Protein AF-A0A7S3WI09-F1 (afdb_monomer)

Radius of gyration: 30.0 Å; Cα contacts (8 Å, |Δi|>4): 181; chains: 1; bounding box: 66×51×97 Å

Foldseek 3Di:
DDDDDDDDDDDDDDDDDDDDDDDDDPPCPPPDCPDPPPPDQDLLRVQLVLDPFQNSNLRSVLLLVCLCVPDFLLLLLLVSLQRPPFPQFQFDPDDLPDDFDDDDPSSVSSVVSSVVVCVVVVHDTDSPLSSLSSCCLVPVDLVNVCSGHDPVCSVVSLVSLVVSVVVLVSSLVSCVSSVVVSVNVSCPCVVVRSDDDPRDPDDVVVVVVVD

Organism: NCBI:txid141414

Nearest PDB structures (foldseek):
  8qca-assembly1_A  TM=8.055E-01  e=3.480E-04  Saccharomyces cerevisiae
  4a4z-assembly1_A  TM=7.266E-01  e=1.133E-04  Saccharomyces cerevisiae
  4buj-assembly2_E  TM=7.454E-01  e=2.986E-04  Saccharomyces cerevisiae S288C
  4buj-assembly1_A  TM=7.383E-01  e=2.199E-04  Saccharomyces cerevisiae S288C
  5mc6-assembly1_h  TM=7.540E-01  e=6.754E-04  Saccharomyces cerevisiae S288C

Structure (mmCIF, N/CA/C/O backbone):
data_AF-A0A7S3WI09-F1
#
_entry.id   AF-A0A7S3WI09-F1
#
loop_
_atom_site.group_PDB
_atom_site.id
_atom_site.type_symbol
_atom_site.label_atom_id
_atom_site.label_alt_id
_atom_site.label_comp_id
_atom_site.label_asym_id
_atom_site.label_entity_id
_atom_site.label_seq_id
_atom_site.pdbx_PDB_ins_code
_atom_site.Cartn_x
_atom_site.Cartn_y
_atom_site.Cartn_z
_atom_site.occupancy
_atom_site.B_iso_or_equiv
_atom_site.auth_seq_id
_atom_site.auth_comp_id
_atom_site.auth_asym_id
_atom_site.auth_atom_id
_atom_site.pdbx_PDB_model_num
ATOM 1 N N . ASN A 1 1 ? 38.897 -6.257 56.099 1.00 36.81 1 ASN A N 1
ATOM 2 C CA . ASN A 1 1 ? 39.374 -6.877 57.361 1.00 36.81 1 ASN A CA 1
ATOM 3 C C . ASN A 1 1 ? 38.479 -6.403 58.495 1.00 36.81 1 ASN A C 1
ATOM 5 O O . ASN A 1 1 ? 38.203 -5.213 58.519 1.00 36.81 1 ASN A O 1
ATOM 9 N N . GLY A 1 2 ? 38.015 -7.302 59.376 1.00 38.94 2 GLY A N 1
ATOM 10 C CA . GLY A 1 2 ? 36.856 -7.054 60.265 1.00 38.94 2 GLY A CA 1
ATOM 11 C C . GLY A 1 2 ? 35.528 -7.305 59.519 1.00 38.94 2 GLY A C 1
ATOM 12 O O . GLY A 1 2 ? 35.438 -6.886 58.369 1.00 38.94 2 GLY A O 1
ATOM 13 N N . PHE A 1 3 ? 34.504 -8.037 59.995 1.00 35.91 3 PHE A N 1
ATOM 14 C CA . PHE A 1 3 ? 34.121 -8.508 61.350 1.00 35.91 3 PHE A CA 1
ATOM 15 C C . PHE A 1 3 ? 33.945 -7.356 62.367 1.00 35.91 3 PHE A C 1
ATOM 17 O O . PHE A 1 3 ? 34.750 -6.435 62.369 1.00 35.91 3 PHE A O 1
ATOM 24 N N . VAL A 1 4 ? 32.920 -7.318 63.236 1.00 43.62 4 VAL A N 1
ATOM 25 C CA . VAL A 1 4 ? 32.143 -8.402 63.894 1.00 43.62 4 VAL A CA 1
ATOM 26 C C . VAL A 1 4 ? 30.623 -8.098 63.938 1.00 43.62 4 VAL A C 1
ATOM 28 O O . VAL A 1 4 ? 30.224 -6.940 63.938 1.00 43.62 4 VAL A O 1
ATOM 31 N N . ASN A 1 5 ? 29.786 -9.140 64.046 1.00 40.59 5 ASN A N 1
ATOM 32 C CA . ASN A 1 5 ? 28.358 -9.102 64.427 1.00 40.59 5 ASN A CA 1
ATOM 33 C C . ASN A 1 5 ? 28.183 -9.864 65.762 1.00 40.59 5 ASN A C 1
ATOM 35 O O . ASN A 1 5 ? 28.847 -10.893 65.924 1.00 40.59 5 ASN A O 1
ATOM 39 N N . PRO A 1 6 ? 27.330 -9.415 66.706 1.00 52.72 6 PRO A N 1
ATOM 40 C CA . PRO A 1 6 ? 26.320 -10.365 67.198 1.00 52.72 6 PRO A CA 1
ATOM 41 C C . PRO A 1 6 ? 24.944 -9.767 67.578 1.00 52.72 6 PRO A C 1
ATOM 43 O O . PRO A 1 6 ? 24.828 -8.680 68.141 1.00 52.72 6 PRO A O 1
ATOM 46 N N . SER A 1 7 ? 23.902 -10.583 67.387 1.00 39.31 7 SER A N 1
ATOM 47 C CA . SER A 1 7 ? 22.600 -10.491 68.076 1.00 39.31 7 SER A CA 1
ATOM 48 C C . SER A 1 7 ? 22.682 -11.133 69.480 1.00 39.31 7 SER A C 1
ATOM 50 O O . SER A 1 7 ? 23.650 -11.843 69.766 1.00 39.31 7 SER A O 1
ATOM 52 N N . PRO A 1 8 ? 21.679 -10.944 70.362 1.00 54.31 8 PRO A N 1
ATOM 53 C CA . PRO A 1 8 ? 20.848 -12.122 70.664 1.00 54.31 8 PRO A CA 1
ATOM 54 C C . PRO A 1 8 ? 19.349 -11.835 70.902 1.00 54.31 8 PRO A C 1
ATOM 56 O O . PRO A 1 8 ? 18.934 -10.704 71.144 1.00 54.31 8 PRO A O 1
ATOM 59 N N . ALA A 1 9 ? 18.550 -12.909 70.924 1.00 38.81 9 ALA A N 1
ATOM 60 C CA . ALA A 1 9 ? 17.127 -12.923 71.282 1.00 38.81 9 ALA A CA 1
ATOM 61 C C . ALA A 1 9 ? 16.794 -14.032 72.314 1.00 38.81 9 ALA A C 1
ATOM 63 O O . ALA A 1 9 ? 17.536 -15.015 72.418 1.00 38.81 9 ALA A O 1
ATOM 64 N N . PRO A 1 10 ? 15.650 -13.942 73.021 1.00 47.50 10 PRO A N 1
ATOM 65 C CA . PRO A 1 10 ? 14.872 -15.079 73.550 1.00 47.50 10 PRO A CA 1
ATOM 66 C C . PRO A 1 10 ? 13.646 -15.365 72.631 1.00 47.50 10 PRO A C 1
ATOM 68 O O . PRO A 1 10 ? 13.167 -14.443 71.981 1.00 47.50 10 PRO A O 1
ATOM 71 N N . LYS A 1 11 ? 13.133 -16.591 72.391 1.00 37.12 11 LYS A N 1
ATOM 72 C CA . LYS A 1 11 ? 12.713 -17.713 73.285 1.00 37.12 11 LYS A CA 1
ATOM 73 C C . LYS A 1 11 ? 11.503 -17.340 74.170 1.00 37.12 11 LYS A C 1
ATOM 75 O O . LYS A 1 11 ? 11.527 -16.254 74.726 1.00 37.12 11 LYS A O 1
ATOM 80 N N . ASN A 1 12 ? 10.449 -18.135 74.432 1.00 35.91 12 ASN A N 1
ATOM 81 C CA . ASN A 1 12 ? 9.964 -19.511 74.115 1.00 35.91 12 ASN A CA 1
ATOM 82 C C . ASN A 1 12 ? 8.426 -19.533 74.469 1.00 35.91 12 ASN A C 1
ATOM 84 O O . ASN A 1 12 ? 7.977 -18.556 75.059 1.00 35.91 12 ASN A O 1
ATOM 88 N N . ASN A 1 13 ? 7.529 -20.523 74.264 1.00 34.19 13 ASN A N 1
ATOM 89 C CA . ASN A 1 13 ? 7.472 -21.878 73.660 1.00 34.19 13 ASN A CA 1
ATOM 90 C C . ASN A 1 13 ? 5.976 -22.291 73.443 1.00 34.19 13 ASN A C 1
ATOM 92 O O . ASN A 1 13 ? 5.111 -21.712 74.092 1.00 34.19 13 ASN A O 1
ATOM 96 N N . GLY A 1 14 ? 5.683 -23.363 72.678 1.00 31.00 14 GLY A N 1
ATOM 97 C CA . GLY A 1 14 ? 4.394 -24.112 72.720 1.00 31.00 14 GLY A CA 1
ATOM 98 C C . GLY A 1 14 ? 3.829 -24.485 71.331 1.00 31.00 14 GLY A C 1
ATOM 99 O O . GLY A 1 14 ? 3.498 -23.594 70.563 1.00 31.00 14 GLY A O 1
ATOM 100 N N . ALA A 1 15 ? 3.876 -25.745 70.871 1.00 34.25 15 ALA A N 1
ATOM 101 C CA . ALA A 1 15 ? 3.051 -26.915 71.253 1.00 34.25 15 ALA A CA 1
ATOM 102 C C . ALA A 1 15 ? 1.623 -26.863 70.639 1.00 34.25 15 ALA A C 1
ATOM 104 O O . ALA A 1 15 ? 0.784 -26.120 71.127 1.00 34.25 15 ALA A O 1
ATOM 105 N N . SER A 1 16 ? 1.333 -27.451 69.467 1.00 33.62 16 SER A N 1
ATOM 106 C CA . SER A 1 16 ? 1.288 -28.884 69.068 1.00 33.62 16 SER A CA 1
ATOM 107 C C . SER A 1 16 ? -0.021 -29.611 69.433 1.00 33.62 16 SER A C 1
ATOM 109 O O . SER A 1 16 ? -0.259 -29.895 70.604 1.00 33.62 16 SER A O 1
ATOM 111 N N . GLY A 1 17 ? -0.810 -30.004 68.425 1.00 31.67 17 GLY A N 1
ATOM 112 C CA . GLY A 1 17 ? -1.988 -30.873 68.567 1.00 31.67 17 GLY A CA 1
ATOM 113 C C . GLY A 1 17 ? -2.665 -31.144 67.216 1.00 31.67 17 GLY A C 1
ATOM 114 O O . GLY A 1 17 ? -2.832 -30.219 66.426 1.00 31.67 17 GLY A O 1
ATOM 115 N N . THR A 1 18 ? -3.017 -32.401 66.931 1.00 34.06 18 THR A N 1
ATOM 116 C CA . THR A 1 18 ? -3.548 -32.867 65.635 1.00 34.06 18 THR A CA 1
ATOM 117 C C . THR A 1 18 ? -4.873 -33.617 65.791 1.00 34.06 18 THR A C 1
ATOM 119 O O . THR A 1 18 ? -5.032 -34.391 66.732 1.00 34.06 18 THR A O 1
ATOM 122 N N . SER A 1 19 ? -5.803 -33.445 64.846 1.00 32.62 19 SER A N 1
ATOM 123 C CA . SER A 1 19 ? -6.707 -34.495 64.317 1.00 32.62 19 SER A CA 1
ATOM 124 C C . SER A 1 19 ? -7.688 -33.915 63.287 1.00 32.62 19 SER A C 1
ATOM 126 O O . SER A 1 19 ? -7.803 -32.699 63.131 1.00 32.62 19 SER A O 1
ATOM 128 N N . GLU A 1 20 ? -8.336 -34.798 62.530 1.00 34.44 20 GLU A N 1
ATOM 129 C CA . GLU A 1 20 ? -9.191 -34.475 61.386 1.00 34.44 20 GLU A CA 1
ATOM 130 C C . GLU A 1 20 ? -10.668 -34.302 61.775 1.00 34.44 20 GLU A C 1
ATOM 132 O O . GLU A 1 20 ? -11.170 -34.957 62.686 1.00 34.44 20 GLU A O 1
ATOM 137 N N . SER A 1 21 ? -11.416 -33.526 60.988 1.00 34.59 21 SER A N 1
ATOM 138 C CA . SER A 1 21 ? -12.810 -33.866 60.666 1.00 34.59 21 SER A CA 1
ATOM 139 C C . SER A 1 21 ? -13.212 -33.233 59.334 1.00 34.59 21 SER A C 1
ATOM 141 O O . SER A 1 21 ? -12.973 -32.051 59.096 1.00 34.59 21 SER A O 1
ATOM 143 N N . ALA A 1 22 ? -13.795 -34.030 58.438 1.00 37.84 22 ALA A N 1
ATOM 144 C CA . ALA A 1 22 ? -14.307 -33.547 57.160 1.00 37.84 22 ALA A CA 1
ATOM 145 C C . ALA A 1 22 ? -15.760 -33.076 57.315 1.00 37.84 22 ALA A C 1
ATOM 147 O O . ALA A 1 22 ? -16.573 -33.770 57.927 1.00 37.84 22 ALA A O 1
ATOM 148 N N . SER A 1 23 ? -16.114 -31.943 56.709 1.00 39.62 23 SER A N 1
ATOM 149 C CA . SER A 1 23 ? -17.508 -31.513 56.571 1.00 39.62 23 SER A CA 1
ATOM 150 C C . SER A 1 23 ? -17.755 -30.891 55.196 1.00 39.62 23 SER A C 1
ATOM 152 O O . SER A 1 23 ? -17.115 -29.927 54.781 1.00 39.62 23 SER A O 1
ATOM 154 N N . SER A 1 24 ? -18.684 -31.485 54.449 1.00 37.38 24 SER A N 1
ATOM 155 C CA . SER A 1 24 ? -19.079 -31.029 53.118 1.00 37.38 24 SER A CA 1
ATOM 156 C C . SER A 1 24 ? -20.220 -30.018 53.217 1.00 37.38 24 SER A C 1
ATOM 158 O O . SER A 1 24 ? -21.364 -30.402 53.457 1.00 37.38 24 SER A O 1
ATOM 160 N N . CYS A 1 25 ? -19.929 -28.743 52.969 1.00 32.09 25 CYS A N 1
ATOM 161 C CA . CYS A 1 25 ? -20.947 -27.709 52.788 1.00 32.09 25 CYS A CA 1
ATOM 162 C C . CYS A 1 25 ? -20.964 -27.272 51.322 1.00 32.09 25 CYS A C 1
ATOM 164 O O . CYS A 1 25 ? -20.153 -26.454 50.891 1.00 32.09 25 CYS A O 1
ATOM 166 N N . THR A 1 26 ? -21.888 -27.834 50.541 1.00 36.97 26 THR A N 1
ATOM 167 C CA . THR A 1 26 ? -22.120 -27.438 49.149 1.00 36.97 26 THR A CA 1
ATOM 168 C C . THR A 1 26 ? -22.764 -26.057 49.097 1.00 36.97 26 THR A C 1
ATOM 170 O O . THR A 1 26 ? -23.990 -25.936 49.089 1.00 36.97 26 THR A O 1
ATOM 173 N N . SER A 1 27 ? -21.939 -25.013 49.042 1.00 39.16 27 SER A N 1
ATOM 174 C CA . SER A 1 27 ? -22.374 -23.666 48.676 1.00 39.16 27 SER A CA 1
ATOM 175 C C . SER A 1 27 ? -22.902 -23.687 47.244 1.00 39.16 27 SER A C 1
ATOM 177 O O . SER A 1 27 ? -22.139 -23.544 46.289 1.00 39.16 27 SER A O 1
ATOM 179 N N . SER A 1 28 ? -24.212 -23.883 47.090 1.0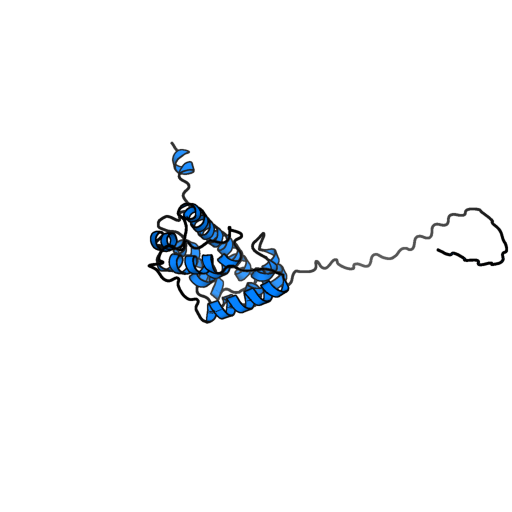0 42.03 28 SER A N 1
ATOM 180 C CA . SER A 1 28 ? -24.914 -23.790 45.813 1.00 42.03 28 SER A CA 1
ATOM 181 C C . SER A 1 28 ? -24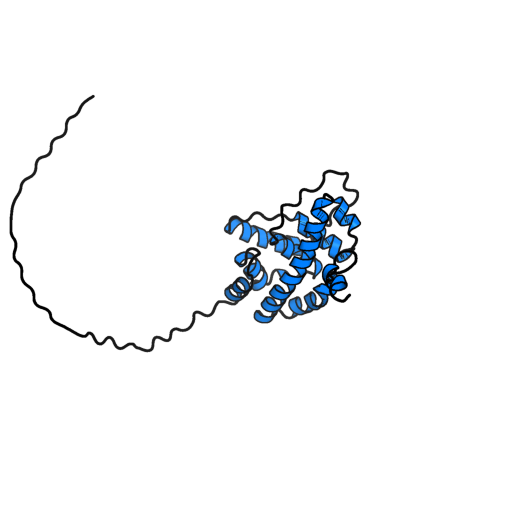.985 -22.328 45.370 1.00 42.03 28 SER A C 1
ATOM 183 O O . SER A 1 28 ? -26.042 -21.695 45.422 1.00 42.03 28 SER A O 1
ATOM 185 N N . ALA A 1 29 ? -23.840 -21.783 44.957 1.00 39.59 29 ALA A N 1
ATOM 186 C CA . ALA A 1 29 ? -23.790 -20.573 44.162 1.00 39.59 29 ALA A CA 1
ATOM 187 C C . ALA A 1 29 ? -24.597 -20.854 42.894 1.00 39.59 29 ALA A C 1
ATOM 189 O O . ALA A 1 29 ? -24.184 -21.642 42.040 1.00 39.59 29 ALA A O 1
ATOM 190 N N . SER A 1 30 ? -25.787 -20.263 42.811 1.00 38.97 30 SER A N 1
ATOM 191 C CA . SER A 1 30 ? -26.567 -20.279 41.589 1.00 38.97 30 SER A CA 1
ATOM 192 C C . SER A 1 30 ? -25.701 -19.679 40.489 1.00 38.97 30 SER A C 1
ATOM 194 O O . SER A 1 30 ? -25.315 -18.513 40.561 1.00 38.97 30 SER A O 1
ATOM 196 N N . LEU A 1 31 ? -25.395 -20.486 39.472 1.00 43.31 31 LEU A N 1
ATOM 197 C CA . LEU A 1 31 ? -24.872 -19.996 38.204 1.00 43.31 31 LEU A CA 1
ATOM 198 C C . LEU A 1 31 ? -25.986 -19.172 37.557 1.00 43.31 31 LEU A C 1
ATOM 200 O O . LEU A 1 31 ? -26.765 -19.664 36.742 1.00 43.31 31 LEU A O 1
ATOM 204 N N . SER A 1 32 ? -26.102 -17.919 37.998 1.00 38.94 32 SER A N 1
ATOM 205 C CA . SER A 1 32 ? -26.875 -16.910 37.302 1.00 38.94 32 SER A CA 1
ATOM 206 C C . SER A 1 32 ? -26.360 -16.847 35.872 1.00 38.94 32 SER A C 1
ATOM 208 O O . SER A 1 32 ? -25.166 -17.009 35.611 1.00 38.94 32 SER A O 1
ATOM 210 N N . SER A 1 33 ? -27.275 -16.646 34.929 1.00 43.59 33 SER A N 1
ATOM 211 C CA . SER A 1 33 ? -26.967 -16.578 33.506 1.00 43.59 33 SER A CA 1
ATOM 212 C C . SER A 1 33 ? -26.275 -15.254 33.166 1.00 43.59 33 SER A C 1
ATOM 214 O O . SER A 1 33 ? -26.814 -14.425 32.431 1.00 43.59 33 SER A O 1
ATOM 216 N N . ALA A 1 34 ? -25.073 -15.062 33.712 1.00 41.44 34 ALA A N 1
ATOM 217 C CA . ALA A 1 34 ? -24.058 -14.181 33.174 1.00 41.44 34 ALA A CA 1
ATOM 218 C C . ALA A 1 34 ? -23.696 -14.724 31.791 1.00 41.44 34 ALA A C 1
ATOM 220 O O . ALA A 1 34 ? -22.801 -15.553 31.630 1.00 41.44 34 ALA A O 1
ATOM 221 N N . SER A 1 35 ? -24.487 -14.299 30.805 1.00 42.41 35 SER A N 1
ATOM 222 C CA . SER A 1 35 ? -24.193 -14.483 29.396 1.00 42.41 35 SER A CA 1
ATOM 223 C C . SER A 1 35 ? -22.733 -14.117 29.170 1.00 42.41 35 SER A C 1
ATOM 225 O O . SER A 1 35 ? -22.338 -12.982 29.450 1.00 42.41 35 SER A O 1
ATOM 227 N N . LEU A 1 36 ? -21.947 -15.062 28.651 1.00 44.84 36 LEU A N 1
ATOM 228 C CA . LEU A 1 36 ? -20.701 -14.737 27.972 1.00 44.84 36 LEU A CA 1
ATOM 229 C C . LEU A 1 36 ? -21.091 -13.995 26.693 1.00 44.84 36 LEU A C 1
ATOM 231 O O . LEU A 1 36 ? -21.158 -14.573 25.608 1.00 44.84 36 LEU A O 1
ATOM 235 N N . ALA A 1 37 ? -21.409 -12.711 26.853 1.00 44.91 37 ALA A N 1
ATOM 236 C CA . ALA A 1 37 ? -21.469 -11.767 25.762 1.00 44.91 37 ALA A CA 1
ATOM 237 C C . ALA A 1 37 ? -20.078 -11.787 25.133 1.00 44.91 37 ALA A C 1
ATOM 239 O O . ALA A 1 37 ? -19.128 -11.278 25.723 1.00 44.91 37 ALA A O 1
ATOM 240 N N . ALA A 1 38 ? -19.955 -12.464 23.990 1.00 48.22 38 ALA A N 1
ATOM 241 C CA . ALA A 1 38 ? -18.708 -12.516 23.250 1.00 48.22 38 ALA A CA 1
ATOM 242 C C . ALA A 1 38 ? -18.262 -11.073 23.010 1.00 48.22 38 ALA A C 1
ATOM 244 O O . ALA A 1 38 ? -19.015 -10.302 22.410 1.00 48.22 38 ALA A O 1
ATOM 245 N N . GLU A 1 39 ? -17.091 -10.709 23.539 1.00 57.53 39 GLU A N 1
ATOM 246 C CA . GLU A 1 39 ? -16.564 -9.348 23.473 1.00 57.53 39 GLU A CA 1
ATOM 247 C C . GLU A 1 39 ? -16.326 -9.000 22.004 1.00 57.53 39 GLU A C 1
ATOM 249 O O . GLU A 1 39 ? -15.333 -9.391 21.388 1.00 57.53 39 GLU A O 1
ATOM 254 N N . SER A 1 40 ? -17.317 -8.345 21.401 1.00 83.31 40 SER A N 1
ATOM 255 C CA . SER A 1 40 ? -17.339 -8.114 19.970 1.00 83.31 40 SER A CA 1
ATOM 256 C C . SER A 1 40 ? -16.281 -7.077 19.633 1.00 83.31 40 SER A C 1
ATOM 258 O O . SER A 1 40 ? -16.355 -5.921 20.052 1.00 83.31 40 SER A O 1
ATOM 260 N N . LEU A 1 41 ? -15.273 -7.513 18.873 1.00 86.56 41 LEU A N 1
ATOM 261 C CA . LEU A 1 41 ? -14.178 -6.652 18.442 1.00 86.56 41 LEU A CA 1
ATOM 262 C C . LEU A 1 41 ? -14.736 -5.352 17.849 1.00 86.56 41 LEU A C 1
ATOM 264 O O . LEU A 1 41 ? -15.626 -5.365 16.985 1.00 86.56 41 LEU A O 1
ATOM 268 N N . THR A 1 42 ? -14.187 -4.229 18.315 1.00 93.19 42 THR A N 1
ATOM 269 C CA . THR A 1 42 ? -14.496 -2.888 17.803 1.00 93.19 42 THR A CA 1
ATOM 270 C C . THR A 1 42 ? -14.240 -2.822 16.290 1.00 93.19 42 THR A C 1
ATOM 272 O O . THR A 1 42 ? -13.514 -3.668 15.766 1.00 93.19 42 THR A O 1
ATOM 275 N N . PRO A 1 43 ? -14.788 -1.842 15.546 1.00 90.50 43 PRO A N 1
ATOM 276 C CA . PRO A 1 43 ? -14.519 -1.717 14.109 1.00 90.50 43 PRO A CA 1
ATOM 277 C C . PRO A 1 43 ? -13.016 -1.728 13.778 1.00 90.50 43 PRO A C 1
ATOM 279 O O . PRO A 1 43 ? -12.588 -2.529 12.950 1.00 90.50 43 PRO A O 1
ATOM 282 N N . ARG A 1 44 ? -12.207 -0.968 14.534 1.00 94.50 44 ARG A N 1
ATOM 283 C CA . ARG A 1 44 ? -10.735 -1.025 14.492 1.00 94.50 44 ARG A CA 1
ATOM 284 C C . ARG A 1 44 ? -10.188 -2.412 14.836 1.00 94.50 44 ARG A C 1
ATOM 286 O O . ARG A 1 44 ? -9.376 -2.943 14.094 1.00 94.50 44 ARG A O 1
ATOM 293 N N . GLY A 1 45 ? -10.665 -3.042 15.913 1.00 94.44 45 GLY A N 1
ATOM 294 C CA . GLY A 1 45 ? -10.252 -4.399 16.292 1.00 94.44 45 GLY A CA 1
ATOM 295 C C . GLY A 1 45 ? -10.512 -5.449 15.202 1.00 94.44 45 GLY A C 1
ATOM 296 O O . GLY A 1 45 ? -9.680 -6.329 15.004 1.00 94.44 45 GLY A O 1
ATOM 297 N N . ARG A 1 46 ? -11.619 -5.333 14.453 1.00 94.00 46 ARG A N 1
ATOM 298 C CA . ARG A 1 46 ? -11.918 -6.191 13.290 1.00 94.00 46 ARG A CA 1
ATOM 299 C C . ARG A 1 46 ? -11.027 -5.872 12.092 1.00 94.00 46 ARG A C 1
ATOM 301 O O . ARG A 1 46 ? -10.544 -6.802 11.460 1.00 94.00 46 ARG A O 1
ATOM 308 N N . ALA A 1 47 ? -10.778 -4.590 11.817 1.00 95.38 47 ALA A N 1
ATOM 309 C CA . ALA A 1 47 ? -9.856 -4.164 10.765 1.00 95.38 47 ALA A CA 1
ATOM 310 C C . ALA A 1 47 ? -8.435 -4.697 11.017 1.00 95.38 47 ALA A C 1
ATOM 312 O O . ALA A 1 47 ? -7.836 -5.283 10.122 1.00 95.38 47 ALA A O 1
ATOM 313 N N . CYS A 1 48 ? -7.928 -4.593 12.250 1.00 96.06 48 CYS A N 1
ATOM 314 C CA . CYS A 1 48 ? -6.645 -5.182 12.639 1.00 96.06 48 CYS A CA 1
ATOM 315 C C . CYS A 1 48 ? -6.657 -6.717 12.530 1.00 96.06 48 CYS A C 1
ATOM 317 O O . CYS A 1 48 ? -5.689 -7.301 12.059 1.00 96.06 48 CYS A O 1
ATOM 319 N N . ALA A 1 49 ? -7.740 -7.387 12.937 1.00 95.31 49 ALA A N 1
ATOM 320 C CA . ALA A 1 49 ? -7.826 -8.852 12.926 1.00 95.31 49 ALA A CA 1
ATOM 321 C C . ALA A 1 49 ? -7.881 -9.489 11.521 1.00 95.31 49 ALA A C 1
ATOM 323 O O . ALA A 1 49 ? -7.741 -10.706 11.415 1.00 95.31 49 ALA A O 1
ATOM 324 N N . ALA A 1 50 ? -8.078 -8.703 10.457 1.00 94.69 50 ALA A N 1
ATOM 325 C CA . ALA A 1 50 ? -8.095 -9.196 9.079 1.00 94.69 50 ALA A CA 1
ATOM 326 C C . ALA A 1 50 ? -6.690 -9.438 8.488 1.00 94.69 50 ALA A C 1
ATOM 328 O O . ALA A 1 50 ? -6.541 -10.253 7.578 1.00 94.69 50 ALA A O 1
ATOM 329 N N . PHE A 1 51 ? -5.652 -8.759 8.991 1.00 93.94 51 PHE A N 1
ATOM 330 C CA . PHE A 1 51 ? -4.294 -8.859 8.446 1.00 93.94 51 PHE A CA 1
ATOM 331 C C . PHE A 1 51 ? -3.473 -9.937 9.171 1.00 93.94 51 PHE A C 1
ATOM 333 O O . PHE A 1 51 ? -3.306 -9.900 10.389 1.00 93.94 51 PHE A O 1
ATOM 340 N N . ALA A 1 52 ? -2.930 -10.894 8.410 1.00 89.38 52 ALA A N 1
ATOM 341 C CA . ALA A 1 52 ? -2.104 -11.986 8.939 1.00 89.38 52 ALA A CA 1
ATOM 342 C C . ALA A 1 52 ? -0.611 -11.618 9.091 1.00 89.38 52 ALA A C 1
ATOM 344 O O . ALA A 1 52 ? 0.092 -12.206 9.915 1.00 89.38 52 ALA A O 1
ATOM 345 N N . ASP A 1 53 ? -0.120 -10.650 8.315 1.00 88.38 53 ASP A N 1
ATOM 346 C CA . ASP A 1 53 ? 1.208 -10.044 8.450 1.00 88.38 53 ASP A CA 1
ATOM 347 C C . ASP A 1 53 ? 1.135 -8.511 8.258 1.00 88.38 53 ASP A C 1
ATOM 349 O O . ASP A 1 53 ? 0.076 -7.922 8.455 1.00 88.38 53 ASP A O 1
ATOM 353 N N . GLY A 1 54 ? 2.255 -7.831 7.985 1.00 82.25 54 GLY A N 1
ATOM 354 C CA . GLY A 1 54 ? 2.221 -6.401 7.634 1.00 82.25 54 GLY A CA 1
ATOM 355 C C . GLY A 1 54 ? 1.917 -5.406 8.767 1.00 82.25 54 GLY A C 1
ATOM 356 O O . GLY A 1 54 ? 1.363 -4.350 8.513 1.00 82.25 54 GLY A O 1
ATOM 357 N N . GLN A 1 55 ? 2.288 -5.697 10.018 1.00 94.69 55 GLN A N 1
ATOM 358 C CA . GLN A 1 55 ? 1.983 -4.852 11.194 1.00 94.69 55 GLN A CA 1
ATOM 359 C C . GLN A 1 55 ? 0.469 -4.536 11.354 1.00 94.69 55 GLN A C 1
ATOM 361 O O . GLN A 1 55 ? 0.068 -3.369 11.302 1.00 94.69 55 GLN A O 1
ATOM 366 N N . PRO A 1 56 ? -0.382 -5.554 11.609 1.00 95.56 56 PRO A N 1
ATOM 367 C CA . PRO A 1 56 ? -1.847 -5.431 11.575 1.00 95.56 56 PRO A CA 1
ATOM 368 C C . PRO A 1 56 ? -2.455 -4.292 12.405 1.00 95.56 56 PRO A C 1
ATOM 370 O O . PRO A 1 56 ? -3.468 -3.721 12.011 1.00 95.56 56 PRO A O 1
ATOM 373 N N . LEU A 1 57 ? -1.836 -3.940 13.539 1.00 96.62 57 LEU A N 1
ATOM 374 C CA . LEU A 1 57 ? -2.297 -2.854 14.413 1.00 96.62 57 LEU A CA 1
ATOM 375 C C . LEU A 1 57 ? -2.190 -1.472 13.754 1.00 96.62 57 LEU A C 1
ATOM 377 O O . LEU A 1 57 ? -3.065 -0.636 13.969 1.00 96.62 57 LEU A O 1
ATOM 381 N N . ILE A 1 58 ? -1.157 -1.240 12.938 1.00 97.06 58 ILE A N 1
ATOM 382 C CA . ILE A 1 58 ? -0.948 0.032 12.234 1.00 97.06 58 ILE A CA 1
ATOM 383 C C . ILE A 1 58 ? -1.885 0.089 11.028 1.00 97.06 58 ILE A C 1
ATOM 385 O O . ILE A 1 58 ? -2.688 1.013 10.921 1.00 97.06 58 ILE A O 1
ATOM 389 N N . MET A 1 59 ? -1.858 -0.938 10.167 1.00 97.06 59 MET A N 1
ATOM 390 C CA . MET A 1 59 ? -2.721 -0.997 8.981 1.00 97.06 59 MET A CA 1
ATOM 391 C C . MET A 1 59 ? -4.208 -0.909 9.336 1.00 97.06 59 MET A C 1
ATOM 393 O O . MET A 1 59 ? -4.924 -0.077 8.782 1.00 97.06 59 MET A O 1
ATOM 397 N N . GLY A 1 60 ? -4.670 -1.723 10.289 1.00 96.69 60 GLY A N 1
ATOM 398 C CA . GLY A 1 60 ? -6.068 -1.741 10.710 1.00 96.69 60 GLY A CA 1
ATOM 399 C C . GLY A 1 60 ? -6.529 -0.427 11.343 1.00 96.69 60 GLY A C 1
ATOM 400 O O . GLY A 1 60 ? -7.676 -0.045 11.134 1.00 96.69 60 GLY A O 1
ATOM 401 N N . THR A 1 61 ? -5.642 0.297 12.039 1.00 97.31 61 THR A N 1
ATOM 402 C CA . THR A 1 61 ? -5.933 1.632 12.595 1.00 97.31 61 THR A CA 1
ATOM 403 C C . THR A 1 61 ? -6.005 2.699 11.505 1.00 97.31 61 THR A C 1
ATOM 405 O O . THR A 1 61 ? -6.997 3.418 11.422 1.00 97.31 61 THR A O 1
ATOM 408 N N . ILE A 1 62 ? -5.003 2.774 10.622 1.00 98.00 62 ILE A N 1
ATOM 409 C CA . ILE A 1 62 ? -4.974 3.748 9.517 1.00 98.00 62 ILE A CA 1
ATOM 410 C C . ILE A 1 62 ? -6.191 3.571 8.591 1.00 98.00 62 ILE A C 1
ATOM 412 O O . ILE A 1 62 ? -6.780 4.558 8.146 1.00 98.00 62 ILE A O 1
ATOM 416 N N . ILE A 1 63 ? -6.619 2.326 8.355 1.00 97.50 63 ILE A N 1
ATOM 417 C CA . ILE A 1 63 ? -7.827 2.018 7.580 1.00 97.50 63 ILE A CA 1
ATOM 418 C C . ILE A 1 63 ? -9.107 2.329 8.376 1.00 97.50 63 ILE A C 1
ATOM 420 O O . ILE A 1 63 ? -10.012 2.947 7.818 1.00 97.50 63 ILE A O 1
ATOM 424 N N . SER A 1 64 ? -9.206 1.955 9.662 1.00 97.12 64 SER A N 1
ATOM 425 C CA . SER A 1 64 ? -10.426 2.195 10.462 1.00 97.12 64 SER A CA 1
ATOM 426 C C . SER A 1 64 ? -10.730 3.664 10.715 1.00 97.12 64 SER A C 1
ATOM 428 O O . SER A 1 64 ? -11.878 4.013 10.976 1.00 97.12 64 SER A O 1
ATOM 430 N N . ASP A 1 65 ? -9.698 4.501 10.673 1.00 96.81 65 ASP A N 1
ATOM 431 C CA . ASP A 1 65 ? -9.776 5.925 10.987 1.00 96.81 65 ASP A CA 1
ATOM 432 C C . ASP A 1 65 ? -9.950 6.789 9.722 1.00 96.81 65 ASP A C 1
ATOM 434 O O . ASP A 1 65 ? -9.975 8.015 9.801 1.00 96.81 65 ASP A O 1
ATOM 438 N N . GLY A 1 66 ? -10.090 6.160 8.548 1.00 96.75 66 GLY A N 1
ATOM 439 C CA . GLY A 1 66 ? -10.444 6.832 7.295 1.00 96.75 66 GLY A CA 1
ATOM 440 C C . GLY A 1 66 ? -9.312 7.613 6.618 1.00 96.75 66 GLY A C 1
ATOM 441 O O . GLY A 1 66 ? -9.562 8.276 5.614 1.00 96.75 66 GLY A O 1
ATOM 442 N N . TRP A 1 67 ? -8.065 7.521 7.094 1.00 98.00 67 TRP A N 1
ATOM 443 C CA . TRP A 1 67 ? -6.913 8.253 6.534 1.00 98.00 67 TRP A CA 1
ATOM 444 C C . TRP A 1 67 ? -6.734 8.046 5.024 1.00 98.00 67 TRP A C 1
ATOM 446 O O . TRP A 1 67 ? -6.431 8.984 4.289 1.00 98.00 67 TRP A O 1
ATOM 456 N N . LEU A 1 68 ? -6.981 6.825 4.538 1.00 97.62 68 LEU A N 1
ATOM 457 C CA . LEU A 1 68 ? -6.856 6.485 3.118 1.00 97.62 68 LEU A CA 1
ATOM 458 C C . LEU A 1 68 ? -7.943 7.126 2.230 1.00 97.62 68 LEU A C 1
ATOM 460 O O . LEU A 1 68 ? -7.836 7.065 1.006 1.00 97.62 68 LEU A O 1
ATOM 464 N N . ALA A 1 69 ? -8.983 7.749 2.799 1.00 96.62 69 ALA A N 1
ATOM 465 C CA . ALA A 1 69 ? -10.140 8.241 2.050 1.00 96.62 69 ALA A CA 1
ATOM 466 C C . ALA A 1 69 ? -9.797 9.314 1.003 1.00 96.62 69 ALA A C 1
ATOM 468 O O . ALA A 1 69 ? -10.513 9.423 0.009 1.00 96.62 69 ALA A O 1
ATOM 469 N N . LYS A 1 70 ? -8.700 10.068 1.153 1.00 96.69 70 LYS A N 1
ATOM 470 C CA . LYS A 1 70 ? -8.245 11.037 0.132 1.00 96.69 70 LYS A CA 1
ATOM 471 C C . LYS A 1 70 ? -7.392 10.415 -0.983 1.00 96.69 70 LYS A C 1
ATOM 473 O O . LYS A 1 70 ? -7.240 11.036 -2.028 1.00 96.69 70 LYS A O 1
ATOM 478 N N . LEU A 1 71 ? -6.835 9.219 -0.775 1.00 97.44 71 LEU A N 1
ATOM 479 C CA . LEU A 1 71 ? -5.821 8.652 -1.667 1.00 97.44 71 LEU A CA 1
ATOM 480 C C . LEU A 1 71 ? -6.405 8.093 -2.971 1.00 97.44 71 LEU A C 1
ATOM 482 O O . LEU A 1 71 ? -7.507 7.534 -3.023 1.00 97.44 71 LEU A O 1
ATOM 486 N N . THR A 1 72 ? -5.612 8.191 -4.031 1.00 96.75 72 THR A N 1
ATOM 487 C CA . THR A 1 72 ? -5.809 7.446 -5.274 1.00 96.75 72 THR A CA 1
ATOM 488 C C . THR A 1 72 ? -5.332 5.999 -5.124 1.00 96.75 72 THR A C 1
ATOM 490 O O . THR A 1 72 ? -4.534 5.664 -4.247 1.00 96.75 72 THR A O 1
ATOM 493 N N . LEU A 1 73 ? -5.794 5.119 -6.015 1.00 96.56 73 LEU A N 1
ATOM 494 C CA . LEU A 1 73 ? -5.386 3.712 -6.052 1.00 96.56 73 LEU A CA 1
ATOM 495 C C . LEU A 1 73 ? -3.844 3.523 -6.068 1.00 96.56 73 LEU A C 1
ATOM 497 O O . LEU A 1 73 ? -3.357 2.794 -5.205 1.00 96.56 73 LEU A O 1
ATOM 501 N N . PRO A 1 74 ? -3.050 4.198 -6.932 1.00 96.81 74 PRO A N 1
ATOM 502 C CA . PRO A 1 74 ? -1.583 4.125 -6.885 1.00 96.81 74 PRO A CA 1
ATOM 503 C C . PRO A 1 74 ? -0.965 4.475 -5.524 1.00 96.81 74 PRO A C 1
ATOM 505 O O . PRO A 1 74 ? 0.003 3.844 -5.104 1.00 96.81 74 PRO A O 1
ATOM 508 N N . GLU A 1 75 ? -1.526 5.454 -4.814 1.00 97.56 75 GLU A N 1
ATOM 509 C CA . GLU A 1 75 ? -1.028 5.891 -3.504 1.00 97.56 75 GLU A CA 1
ATOM 510 C C . GLU A 1 75 ? -1.376 4.885 -2.402 1.00 97.56 75 GLU A C 1
ATOM 512 O O . GLU A 1 75 ? -0.545 4.636 -1.531 1.00 97.56 75 GLU A O 1
ATOM 517 N N . VAL A 1 76 ? -2.538 4.222 -2.477 1.00 98.00 76 VAL A N 1
ATOM 518 C CA . VAL A 1 76 ? -2.869 3.086 -1.597 1.00 98.00 76 VAL A CA 1
ATOM 519 C C . VAL A 1 76 ? -1.930 1.902 -1.868 1.00 98.00 76 VAL A C 1
ATOM 521 O O . VAL A 1 76 ? -1.376 1.342 -0.922 1.00 98.00 76 VAL A O 1
ATOM 524 N N . CYS A 1 77 ? -1.665 1.564 -3.137 1.00 97.38 77 CYS A N 1
ATOM 525 C CA . CYS A 1 77 ? -0.675 0.545 -3.514 1.00 97.38 77 CYS A CA 1
ATOM 526 C C . CYS A 1 77 ? 0.715 0.852 -2.927 1.00 97.38 77 CYS A C 1
ATOM 528 O O . CYS A 1 77 ? 1.401 -0.029 -2.402 1.00 97.38 77 CYS A O 1
ATOM 530 N N . ALA A 1 78 ? 1.134 2.116 -3.003 1.00 96.94 78 ALA A N 1
ATOM 531 C CA . ALA A 1 78 ? 2.420 2.579 -2.503 1.00 96.94 78 ALA A CA 1
ATOM 532 C C . ALA A 1 78 ? 2.478 2.685 -0.968 1.00 96.94 78 ALA A C 1
ATOM 534 O O . ALA A 1 78 ? 3.532 2.434 -0.385 1.00 96.94 78 ALA A O 1
ATOM 535 N N . TRP A 1 79 ? 1.369 2.993 -0.292 1.00 97.88 79 TRP A N 1
ATOM 536 C CA . TRP A 1 79 ? 1.263 2.940 1.169 1.00 97.88 79 TRP A CA 1
ATOM 537 C C . TRP A 1 79 ? 1.365 1.500 1.694 1.00 97.88 79 TRP A C 1
ATOM 539 O O . TRP A 1 79 ? 2.141 1.238 2.610 1.00 97.88 79 TRP A O 1
ATOM 549 N N . ILE A 1 80 ? 0.697 0.536 1.045 1.00 97.19 80 ILE A N 1
ATOM 550 C CA . ILE A 1 80 ? 0.800 -0.899 1.379 1.00 97.19 80 ILE A CA 1
ATOM 551 C C . ILE A 1 80 ? 2.258 -1.392 1.345 1.00 97.19 80 ILE A C 1
ATOM 553 O O . ILE A 1 80 ? 2.652 -2.234 2.153 1.00 97.19 80 ILE A O 1
ATOM 557 N N . CYS A 1 81 ? 3.093 -0.837 0.460 1.00 96.00 81 CYS A N 1
ATOM 558 C CA . CYS A 1 81 ? 4.504 -1.213 0.353 1.00 96.00 81 CYS A CA 1
ATOM 559 C C . CYS A 1 81 ? 5.327 -0.987 1.632 1.00 96.00 81 CYS A C 1
ATOM 561 O O . CYS A 1 81 ? 6.332 -1.675 1.800 1.00 96.00 81 CYS A O 1
ATOM 563 N N . LEU A 1 82 ? 4.910 -0.092 2.538 1.00 95.00 82 LEU A N 1
ATOM 564 C CA . LEU A 1 82 ? 5.586 0.135 3.826 1.00 95.00 82 LEU A CA 1
ATOM 565 C C . LEU A 1 82 ? 5.584 -1.118 4.721 1.00 95.00 82 LEU A C 1
ATOM 567 O O . LEU A 1 82 ? 6.477 -1.304 5.545 1.00 95.00 82 LEU A O 1
ATOM 571 N N . PHE A 1 83 ? 4.588 -1.987 4.550 1.00 95.00 83 PHE A N 1
ATOM 572 C CA . PHE A 1 83 ? 4.343 -3.151 5.403 1.00 95.00 83 PHE A CA 1
ATOM 573 C C . PHE A 1 83 ? 4.927 -4.453 4.836 1.00 95.00 83 PHE A C 1
ATOM 575 O O . PHE A 1 83 ? 5.008 -5.469 5.537 1.00 95.00 83 PHE A O 1
ATOM 582 N N . LEU A 1 84 ? 5.376 -4.434 3.577 1.00 92.12 84 LEU A N 1
ATOM 583 C CA . LEU A 1 84 ? 5.971 -5.588 2.916 1.00 92.12 84 LEU A CA 1
ATOM 584 C C . LEU A 1 84 ? 7.382 -5.840 3.461 1.00 92.12 84 LEU A C 1
ATOM 586 O O . LEU A 1 84 ? 8.323 -5.107 3.169 1.00 92.12 84 LEU A O 1
ATOM 590 N N . ARG A 1 85 ? 7.539 -6.930 4.225 1.00 71.62 85 ARG A N 1
ATOM 591 C CA . ARG A 1 85 ? 8.811 -7.377 4.835 1.00 71.62 85 ARG A CA 1
ATOM 592 C C . ARG A 1 85 ? 9.814 -7.963 3.822 1.00 71.62 85 ARG A C 1
ATOM 594 O O . ARG A 1 85 ? 10.404 -9.018 4.052 1.00 71.62 85 ARG A O 1
ATOM 601 N N . GLU A 1 86 ? 9.989 -7.297 2.689 1.00 70.56 86 GLU A N 1
ATOM 602 C CA . GLU A 1 86 ? 11.080 -7.544 1.748 1.00 70.56 86 GLU A CA 1
ATOM 603 C C . GLU A 1 86 ? 12.396 -6.976 2.333 1.00 70.56 86 GLU A C 1
ATOM 605 O O . GLU A 1 86 ? 12.389 -6.187 3.281 1.00 70.56 86 GLU A O 1
ATOM 610 N N . ARG A 1 87 ? 13.565 -7.372 1.811 1.00 61.50 87 ARG A N 1
ATOM 611 C CA . ARG A 1 87 ? 14.838 -6.773 2.268 1.00 61.50 87 ARG A CA 1
ATOM 612 C C . ARG A 1 87 ? 14.895 -5.303 1.843 1.00 61.50 87 ARG A C 1
ATOM 614 O O . ARG A 1 87 ? 14.647 -5.040 0.668 1.00 61.50 87 ARG A O 1
ATOM 621 N N . ARG A 1 88 ? 15.296 -4.396 2.757 1.00 64.44 88 ARG A N 1
ATOM 622 C CA . ARG A 1 88 ? 15.549 -2.963 2.468 1.00 64.44 88 ARG A CA 1
ATOM 623 C C . ARG A 1 88 ? 16.265 -2.828 1.129 1.00 64.44 88 ARG A C 1
ATOM 625 O O . ARG A 1 88 ? 17.353 -3.384 0.952 1.00 64.44 88 ARG A O 1
ATOM 632 N N . LEU A 1 89 ? 15.621 -2.141 0.191 1.00 67.50 89 LEU A N 1
ATOM 633 C CA . LEU A 1 89 ? 16.074 -2.071 -1.191 1.00 67.50 89 LEU A CA 1
ATOM 634 C C . LEU A 1 89 ? 17.241 -1.090 -1.253 1.00 67.50 89 LEU A C 1
ATOM 636 O O . LEU A 1 89 ? 17.047 0.121 -1.306 1.00 67.50 89 LEU A O 1
ATOM 640 N N . GLN A 1 90 ? 18.465 -1.619 -1.203 1.00 66.12 90 GLN A N 1
ATOM 641 C CA . GLN A 1 90 ? 19.664 -0.808 -1.381 1.00 66.12 90 GLN A CA 1
ATOM 642 C C . GLN A 1 90 ? 19.649 -0.239 -2.800 1.00 66.12 90 GLN A C 1
ATOM 644 O O . GLN A 1 90 ? 19.877 -0.964 -3.766 1.00 66.12 90 GLN A O 1
ATOM 649 N N . MET A 1 91 ? 19.331 1.052 -2.914 1.00 66.81 91 MET A N 1
ATOM 650 C CA . MET A 1 91 ? 19.357 1.757 -4.189 1.00 66.81 91 MET A CA 1
ATOM 651 C C . MET A 1 91 ? 20.774 1.725 -4.751 1.00 66.81 91 MET A C 1
ATOM 653 O O . MET A 1 91 ? 21.722 2.173 -4.099 1.00 66.81 91 MET A O 1
ATOM 657 N N . THR A 1 92 ? 20.918 1.210 -5.967 1.00 62.78 92 THR A N 1
ATOM 658 C CA . THR A 1 92 ? 22.206 1.174 -6.653 1.00 62.78 92 THR A CA 1
ATOM 659 C C . THR A 1 92 ? 22.672 2.607 -6.906 1.00 62.78 92 THR A C 1
ATOM 661 O O . THR A 1 92 ? 21.973 3.380 -7.554 1.00 62.78 92 THR A O 1
ATOM 664 N N . ALA A 1 93 ? 23.872 2.971 -6.448 1.00 53.62 93 ALA A N 1
ATOM 665 C CA . ALA A 1 93 ? 24.444 4.312 -6.636 1.00 53.62 93 ALA A CA 1
ATOM 666 C C . ALA A 1 93 ? 24.933 4.590 -8.079 1.00 53.62 93 ALA A C 1
ATOM 668 O O . 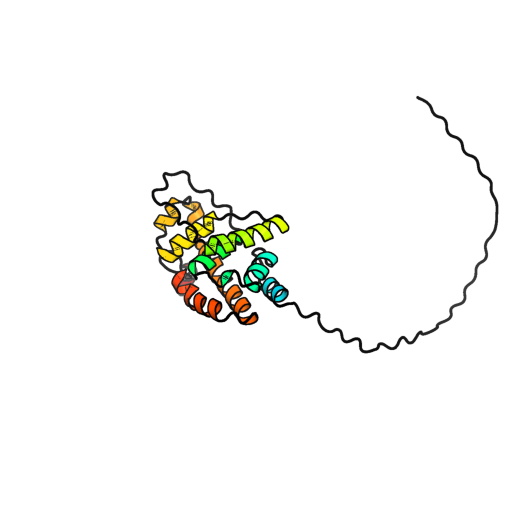ALA A 1 93 ? 25.824 5.413 -8.291 1.00 53.62 93 ALA A O 1
ATOM 669 N N . MET A 1 94 ? 24.379 3.889 -9.075 1.00 52.31 94 MET A N 1
ATOM 670 C CA . MET A 1 94 ? 24.532 4.265 -10.478 1.00 52.31 94 MET A CA 1
ATOM 671 C C . MET A 1 94 ? 23.746 5.549 -10.744 1.00 52.31 94 MET A C 1
ATOM 673 O O . MET A 1 94 ? 22.724 5.805 -10.112 1.00 52.31 94 MET A O 1
ATOM 677 N N . GLU A 1 95 ? 24.243 6.363 -11.673 1.00 48.31 95 GLU A N 1
ATOM 678 C CA . GLU A 1 95 ? 23.692 7.675 -12.016 1.00 48.31 95 GLU A CA 1
ATOM 679 C C . GLU A 1 95 ? 22.194 7.561 -12.351 1.00 48.31 95 GLU A C 1
ATOM 681 O O . GLU A 1 95 ? 21.813 7.049 -13.404 1.00 48.31 95 GLU A O 1
ATOM 686 N N . ALA A 1 96 ? 21.333 7.997 -11.426 1.00 54.16 96 ALA A N 1
ATOM 687 C CA . ALA A 1 96 ? 19.892 7.786 -11.506 1.00 54.16 96 ALA A CA 1
ATOM 688 C C . ALA A 1 96 ? 19.254 8.730 -12.541 1.00 54.16 96 ALA A C 1
ATOM 690 O O . ALA A 1 96 ? 18.706 9.775 -12.202 1.00 54.16 96 ALA A O 1
ATOM 691 N N . VAL A 1 97 ? 19.323 8.344 -13.820 1.00 59.44 97 VAL A N 1
ATOM 692 C CA . VAL A 1 97 ? 18.782 9.104 -14.969 1.00 59.44 97 VAL A CA 1
ATOM 693 C C . VAL A 1 97 ? 17.268 9.360 -14.848 1.00 59.44 97 VAL A C 1
ATOM 695 O O . VAL A 1 97 ? 16.741 10.286 -15.462 1.00 59.44 97 VAL A O 1
ATOM 698 N N . ALA A 1 98 ? 16.564 8.560 -14.043 1.00 69.25 98 ALA A N 1
ATOM 699 C CA . ALA A 1 98 ? 15.196 8.822 -13.617 1.00 69.25 98 ALA A CA 1
ATOM 700 C C . ALA A 1 98 ? 15.171 9.242 -12.139 1.00 69.25 98 ALA A C 1
ATOM 702 O O . ALA A 1 98 ? 15.551 8.463 -11.262 1.00 69.25 98 ALA A O 1
ATOM 703 N N . GLU A 1 99 ? 14.655 10.438 -11.859 1.00 82.50 99 GLU A N 1
ATOM 704 C CA . GLU A 1 99 ? 14.248 10.824 -10.507 1.00 82.50 99 GLU A CA 1
ATOM 705 C C . GLU A 1 99 ? 13.060 9.957 -10.051 1.00 82.50 99 GLU A C 1
ATOM 707 O O . GLU A 1 99 ? 12.189 9.603 -10.851 1.00 82.50 99 GLU A O 1
ATOM 712 N N . MET A 1 100 ? 13.024 9.608 -8.762 1.00 86.00 100 MET A N 1
ATOM 713 C CA . MET A 1 100 ? 11.865 8.941 -8.160 1.00 86.00 100 MET A CA 1
ATOM 714 C C . MET A 1 100 ? 10.693 9.920 -8.003 1.00 86.00 100 MET A C 1
ATOM 716 O O . MET A 1 100 ? 10.929 11.087 -7.679 1.00 86.00 100 MET A O 1
ATOM 720 N N . PRO A 1 101 ? 9.435 9.465 -8.149 1.00 90.56 101 PRO A N 1
ATOM 721 C CA . PRO A 1 101 ? 8.277 10.331 -7.969 1.00 90.56 101 PRO A CA 1
ATOM 722 C C . PRO A 1 101 ? 8.193 10.873 -6.528 1.00 90.56 101 PRO A C 1
ATOM 724 O O . PRO A 1 101 ? 8.441 10.128 -5.570 1.00 90.56 101 PRO A O 1
ATOM 727 N N . PRO A 1 102 ? 7.828 12.156 -6.344 1.00 93.06 102 PRO A N 1
ATOM 728 C CA . PRO A 1 102 ? 7.482 12.697 -5.036 1.00 93.06 102 PRO A CA 1
ATOM 729 C C . PRO A 1 102 ? 6.125 12.154 -4.567 1.00 93.06 102 PRO A C 1
ATOM 731 O O . PRO A 1 102 ? 5.267 11.800 -5.374 1.00 93.06 102 PRO A O 1
ATOM 734 N N . PHE A 1 103 ? 5.909 12.137 -3.253 1.00 95.56 103 PHE A N 1
ATOM 735 C CA . PHE A 1 103 ? 4.595 11.858 -2.668 1.00 95.56 103 PHE A CA 1
ATOM 736 C C . PHE A 1 103 ? 3.704 13.107 -2.723 1.00 95.56 103 PHE A C 1
ATOM 738 O O . PHE A 1 103 ? 4.196 14.222 -2.532 1.00 95.56 103 PHE A O 1
ATOM 745 N N . SER A 1 104 ? 2.400 12.928 -2.938 1.00 97.06 104 SER A N 1
ATOM 746 C CA . SER A 1 104 ? 1.399 13.999 -2.817 1.00 97.06 104 SER A CA 1
ATOM 747 C C . SER A 1 104 ? 1.291 14.521 -1.374 1.00 97.06 104 SER A C 1
ATOM 749 O O . SER A 1 104 ? 1.717 13.828 -0.444 1.00 97.06 104 SER A O 1
ATOM 751 N N . PRO A 1 105 ? 0.722 15.720 -1.144 1.00 97.75 105 PRO A N 1
ATOM 752 C CA . PRO A 1 105 ? 0.411 16.201 0.204 1.00 97.75 105 PRO A CA 1
ATOM 753 C C . PRO A 1 105 ? -0.455 15.217 1.006 1.00 97.75 105 PRO A C 1
ATOM 755 O O . PRO A 1 105 ? -0.184 14.969 2.177 1.00 97.75 105 PRO A O 1
ATOM 758 N N . GLU A 1 106 ? -1.448 14.609 0.360 1.00 97.44 106 GLU A N 1
ATOM 759 C CA . GLU A 1 106 ? -2.371 13.635 0.945 1.00 97.44 106 GLU A CA 1
ATOM 760 C C . GLU A 1 106 ? -1.641 12.345 1.350 1.00 97.44 106 GLU A C 1
ATOM 762 O O . GLU A 1 106 ? -1.830 11.829 2.450 1.00 97.44 106 GLU A O 1
ATOM 767 N N . MET A 1 107 ? -0.743 11.838 0.500 1.00 97.25 107 MET A N 1
ATOM 768 C CA . MET A 1 107 ? 0.072 10.667 0.824 1.00 97.25 107 MET A CA 1
ATOM 769 C C . MET A 1 107 ? 1.118 10.972 1.906 1.00 97.25 107 MET A C 1
ATOM 771 O O . MET A 1 107 ? 1.407 10.103 2.726 1.00 97.25 107 MET A O 1
ATOM 775 N N . GLN A 1 108 ? 1.648 12.200 1.967 1.00 97.56 108 GLN A N 1
ATOM 776 C CA . GLN A 1 108 ? 2.523 12.650 3.058 1.00 97.56 108 GLN A CA 1
ATOM 777 C C . GLN A 1 108 ? 1.779 12.725 4.403 1.00 97.56 108 GLN A C 1
ATOM 779 O O . GLN A 1 108 ? 2.331 12.301 5.414 1.00 97.56 108 GLN A O 1
ATOM 784 N N . GLU A 1 109 ? 0.527 13.196 4.418 1.00 98.00 109 GLU A N 1
ATOM 785 C CA . GLU A 1 109 ? -0.347 13.214 5.604 1.00 98.00 109 GLU A CA 1
ATOM 786 C C . GLU A 1 109 ? -0.590 11.789 6.140 1.00 98.00 109 GLU A C 1
ATOM 788 O O . GLU A 1 109 ? -0.360 11.523 7.321 1.00 98.00 109 GLU A O 1
ATOM 793 N N . VAL A 1 110 ? -0.942 10.838 5.265 1.00 98.12 110 VAL A N 1
ATOM 794 C CA . VAL A 1 110 ? -1.109 9.419 5.639 1.00 98.12 110 VAL A CA 1
ATOM 795 C C . VAL A 1 110 ? 0.209 8.785 6.100 1.00 98.12 110 VAL A C 1
ATOM 797 O O . VAL A 1 110 ? 0.216 7.988 7.041 1.00 98.12 110 VAL A O 1
ATOM 800 N N . PHE A 1 111 ? 1.338 9.124 5.469 1.00 97.19 111 PHE A N 1
ATOM 801 C CA . PHE A 1 111 ? 2.653 8.614 5.870 1.00 97.19 111 PHE A CA 1
ATOM 802 C C . PHE A 1 111 ? 3.067 9.145 7.245 1.00 97.19 111 PHE A C 1
ATOM 804 O O . PHE A 1 111 ? 3.596 8.368 8.033 1.00 97.19 111 PHE A O 1
ATOM 811 N N . ALA A 1 112 ? 2.780 10.409 7.570 1.00 97.31 112 ALA A N 1
ATOM 812 C CA . ALA A 1 112 ? 3.046 10.968 8.894 1.00 97.31 112 ALA A CA 1
ATOM 813 C C . ALA A 1 112 ? 2.278 10.211 9.991 1.00 97.31 112 ALA A C 1
ATOM 815 O O . ALA A 1 112 ? 2.903 9.705 10.919 1.00 97.31 112 ALA A O 1
ATOM 816 N N . ALA A 1 113 ? 0.963 10.019 9.828 1.00 97.75 113 ALA A N 1
ATOM 817 C CA . ALA A 1 113 ? 0.147 9.240 10.769 1.00 97.75 113 ALA A CA 1
ATOM 818 C C . ALA A 1 113 ? 0.584 7.761 10.862 1.00 97.75 113 ALA A C 1
ATOM 820 O O . ALA A 1 113 ? 0.538 7.146 11.927 1.00 97.75 113 ALA A O 1
ATOM 821 N N . THR A 1 114 ? 1.047 7.178 9.749 1.00 97.62 114 THR A N 1
ATOM 822 C CA . THR A 1 114 ? 1.589 5.807 9.726 1.00 97.62 114 THR A CA 1
ATOM 823 C C . THR A 1 114 ? 2.913 5.705 10.490 1.00 97.62 114 THR A C 1
ATOM 825 O O . THR A 1 114 ? 3.143 4.707 11.168 1.00 97.62 114 THR A O 1
ATOM 828 N N . ILE A 1 115 ? 3.775 6.723 10.394 1.00 96.38 115 ILE A N 1
ATOM 829 C CA . ILE A 1 115 ? 5.065 6.788 11.094 1.00 96.38 115 ILE A CA 1
ATOM 830 C C . ILE A 1 115 ? 4.867 7.079 12.585 1.00 96.38 115 ILE A C 1
ATOM 832 O O . ILE A 1 115 ? 5.525 6.435 13.388 1.00 96.38 115 ILE A O 1
ATOM 836 N N . GLU A 1 116 ? 3.921 7.939 12.970 1.00 97.25 116 GLU A N 1
ATOM 837 C CA . GLU A 1 116 ? 3.566 8.211 14.375 1.00 97.25 116 GLU A CA 1
ATOM 838 C C . GLU A 1 116 ? 3.153 6.919 15.111 1.00 97.25 116 GLU A C 1
ATOM 840 O O . GLU A 1 116 ? 3.740 6.562 16.133 1.00 97.25 116 GLU A O 1
ATOM 845 N N . LEU A 1 117 ? 2.252 6.124 14.517 1.00 96.62 117 LEU A N 1
ATOM 846 C CA . LEU A 1 117 ? 1.905 4.780 15.014 1.00 96.62 117 LEU A CA 1
ATOM 847 C C . LEU A 1 117 ? 3.058 3.762 14.903 1.00 96.62 117 LEU A C 1
ATOM 849 O O . LEU A 1 117 ? 3.040 2.726 15.569 1.00 96.62 117 LEU A O 1
ATOM 853 N N . GLY A 1 118 ? 4.042 4.020 14.040 1.00 96.12 118 GLY A N 1
ATOM 854 C CA . GLY A 1 118 ? 5.278 3.248 13.947 1.00 96.12 118 GLY A CA 1
ATOM 855 C C . GLY A 1 118 ? 6.215 3.526 15.119 1.00 96.12 118 GLY A C 1
ATOM 856 O O . GLY A 1 118 ? 6.729 2.584 15.716 1.00 96.12 118 GLY A O 1
ATOM 857 N N . GLU A 1 119 ? 6.388 4.794 15.493 1.00 96.19 119 GLU A N 1
ATOM 858 C CA . GLU A 1 119 ? 7.198 5.228 16.635 1.00 96.19 119 GLU A CA 1
ATOM 859 C C . GLU A 1 119 ? 6.626 4.700 17.961 1.00 96.19 119 GLU A C 1
ATOM 861 O O . GLU A 1 119 ? 7.385 4.170 18.772 1.00 96.19 119 GLU A O 1
ATOM 866 N N . GLU A 1 120 ? 5.297 4.719 18.148 1.00 96.12 120 GLU A N 1
ATOM 867 C CA . GLU A 1 120 ? 4.630 4.107 19.315 1.00 96.12 120 GLU A CA 1
ATOM 868 C C . GLU A 1 120 ? 4.856 2.585 19.445 1.00 96.12 120 GLU A C 1
ATOM 870 O O . GLU A 1 120 ? 4.722 2.029 20.538 1.00 96.12 120 GLU A O 1
ATOM 875 N N . LEU A 1 121 ? 5.179 1.898 18.342 1.00 93.88 121 LEU A N 1
ATOM 876 C CA . LEU A 1 121 ? 5.307 0.437 18.261 1.00 93.88 121 LEU A CA 1
ATOM 877 C C . LEU A 1 121 ? 6.729 -0.039 17.894 1.00 93.88 121 LEU A C 1
ATOM 879 O O . LEU A 1 121 ? 6.914 -1.213 17.569 1.00 93.88 121 LEU A O 1
ATOM 883 N N . GLU A 1 122 ? 7.722 0.856 17.950 1.00 94.56 122 GLU A N 1
ATOM 884 C CA . GLU A 1 122 ? 9.138 0.607 17.623 1.00 94.56 122 GLU A CA 1
ATOM 885 C C . GLU A 1 122 ? 9.372 0.046 16.191 1.00 94.56 122 GLU A C 1
ATOM 887 O O . GLU A 1 122 ? 10.235 -0.804 15.956 1.00 94.56 122 GLU A O 1
ATOM 892 N N . VAL A 1 123 ? 8.603 0.526 15.201 1.00 93.12 123 VAL A N 1
ATOM 893 C CA . VAL A 1 123 ? 8.648 0.092 13.790 1.00 93.12 123 VAL A CA 1
ATOM 894 C C . VAL A 1 123 ? 9.274 1.154 12.874 1.00 93.12 123 VAL A C 1
ATOM 896 O O . VAL A 1 123 ? 8.657 2.170 12.565 1.00 93.12 123 VAL A O 1
ATOM 899 N N . GLU A 1 124 ? 10.466 0.874 12.335 1.00 91.31 124 GLU A N 1
ATOM 900 C CA . GLU A 1 124 ? 11.066 1.668 11.247 1.00 91.31 124 GLU A CA 1
ATOM 901 C C . GLU A 1 124 ? 10.479 1.303 9.867 1.00 91.31 124 GLU A C 1
ATOM 903 O O . GLU A 1 124 ? 10.532 0.141 9.452 1.00 91.31 124 GLU A O 1
ATOM 908 N N . PHE A 1 125 ? 10.035 2.306 9.102 1.00 91.50 125 PHE A N 1
ATOM 909 C CA . PHE A 1 125 ? 9.524 2.151 7.732 1.00 91.50 125 PHE A CA 1
ATOM 910 C C . PHE A 1 125 ? 10.523 2.604 6.650 1.00 91.50 125 PHE A C 1
ATOM 912 O O . PHE A 1 125 ? 11.229 3.597 6.811 1.00 91.50 125 PHE A O 1
ATOM 919 N N . ASP A 1 126 ? 10.545 1.903 5.510 1.00 90.62 126 ASP A N 1
ATOM 920 C CA . ASP A 1 126 ? 11.310 2.276 4.309 1.00 90.62 126 ASP A CA 1
ATOM 921 C C . ASP A 1 126 ? 10.355 2.709 3.183 1.00 90.62 126 ASP A C 1
ATOM 923 O O . ASP A 1 126 ? 9.512 1.937 2.730 1.00 90.62 126 ASP A O 1
ATOM 927 N N . THR A 1 127 ? 10.500 3.950 2.711 1.00 92.62 127 THR A N 1
ATOM 928 C CA . THR A 1 127 ? 9.637 4.541 1.668 1.00 92.62 127 THR A CA 1
ATOM 929 C C . THR A 1 127 ? 10.118 4.264 0.238 1.00 92.62 127 THR A C 1
ATOM 931 O O . THR A 1 127 ? 9.469 4.672 -0.729 1.00 92.62 127 THR A O 1
ATOM 934 N N . THR A 1 128 ? 11.254 3.578 0.075 1.00 91.44 128 THR A N 1
ATOM 935 C CA . THR A 1 128 ? 11.902 3.344 -1.225 1.00 91.44 128 THR A CA 1
ATOM 936 C C . THR A 1 128 ? 11.009 2.525 -2.163 1.00 91.44 128 THR A C 1
ATOM 938 O O . THR A 1 128 ? 10.763 2.934 -3.299 1.00 91.44 128 THR A O 1
ATOM 941 N N . LEU A 1 129 ? 10.448 1.410 -1.678 1.00 92.88 129 LEU A N 1
ATOM 942 C CA . LEU A 1 129 ? 9.541 0.561 -2.462 1.00 92.88 129 LEU A CA 1
ATOM 943 C C . LEU A 1 129 ? 8.237 1.293 -2.833 1.00 92.88 129 LEU A C 1
ATOM 945 O O . LEU A 1 129 ? 7.754 1.139 -3.952 1.00 92.88 129 LEU A O 1
ATOM 949 N N . SER A 1 130 ? 7.710 2.144 -1.946 1.00 95.06 130 SER A N 1
ATOM 950 C CA . SER A 1 130 ? 6.527 2.975 -2.213 1.00 95.06 130 SER A CA 1
ATOM 951 C C . SER A 1 130 ? 6.718 3.887 -3.429 1.00 95.06 130 SER A C 1
ATOM 953 O O . SER A 1 130 ? 5.832 3.983 -4.275 1.00 95.06 130 SER A O 1
ATOM 955 N N . LYS A 1 131 ? 7.891 4.517 -3.577 1.00 94.00 131 LYS A N 1
ATOM 956 C CA . LYS A 1 131 ? 8.196 5.377 -4.737 1.00 94.00 131 LYS A CA 1
ATOM 957 C C . LYS A 1 131 ? 8.294 4.580 -6.037 1.00 94.00 131 LYS A C 1
ATOM 959 O O . LYS A 1 131 ? 7.789 5.023 -7.065 1.00 94.00 131 LYS A O 1
ATOM 964 N N . MET A 1 132 ? 8.884 3.383 -5.987 1.00 93.50 132 MET A N 1
ATOM 965 C CA . MET A 1 132 ? 8.915 2.472 -7.139 1.00 93.50 132 MET A CA 1
ATOM 966 C C . MET A 1 132 ? 7.508 2.003 -7.533 1.00 93.50 132 MET A C 1
ATOM 968 O O . MET A 1 132 ? 7.215 1.886 -8.720 1.00 93.50 132 MET A O 1
ATOM 972 N N . MET A 1 133 ? 6.627 1.773 -6.553 1.00 95.38 133 MET A N 1
ATOM 973 C CA . MET A 1 133 ? 5.237 1.377 -6.791 1.00 95.38 133 MET A CA 1
ATOM 974 C C . MET A 1 133 ? 4.425 2.478 -7.484 1.00 95.38 133 MET A C 1
ATOM 976 O O . MET A 1 133 ? 3.653 2.168 -8.389 1.00 95.38 133 MET A O 1
ATOM 980 N N . LEU A 1 134 ? 4.628 3.751 -7.123 1.00 95.06 134 LEU A N 1
ATOM 981 C CA . LEU A 1 134 ? 3.992 4.885 -7.809 1.00 95.06 134 LEU A CA 1
ATOM 982 C C . LEU A 1 134 ? 4.390 4.959 -9.290 1.00 95.06 134 LEU A C 1
ATOM 984 O O . LEU A 1 134 ? 3.514 4.990 -10.154 1.00 95.06 134 LEU A O 1
ATOM 988 N N . ASP A 1 135 ? 5.693 4.934 -9.594 1.00 93.44 135 ASP A N 1
ATOM 989 C CA . ASP A 1 135 ? 6.170 4.980 -10.985 1.00 93.44 135 ASP A CA 1
ATOM 990 C C . ASP A 1 135 ? 5.705 3.754 -11.784 1.00 93.44 135 ASP A C 1
ATOM 992 O O . ASP A 1 135 ? 5.308 3.875 -12.942 1.00 93.44 135 ASP A O 1
ATOM 996 N N . TRP A 1 136 ? 5.665 2.577 -11.151 1.00 94.56 136 TRP A N 1
ATOM 997 C CA . TRP A 1 136 ? 5.124 1.367 -11.764 1.00 94.56 136 TRP A CA 1
ATOM 998 C C . TRP A 1 136 ? 3.635 1.492 -12.108 1.00 94.56 136 TRP A C 1
ATOM 1000 O O . TRP A 1 136 ? 3.260 1.206 -13.245 1.00 94.56 136 TRP A O 1
ATOM 1010 N N . CYS A 1 137 ? 2.800 1.963 -11.174 1.00 93.69 137 CYS A N 1
ATOM 1011 C CA . CYS A 1 137 ? 1.363 2.143 -11.404 1.00 93.69 137 CYS A CA 1
ATOM 1012 C C . CYS A 1 137 ? 1.068 3.147 -12.530 1.00 93.69 137 CYS A C 1
ATOM 1014 O O . CYS A 1 137 ? 0.088 2.974 -13.252 1.00 93.69 137 CYS A O 1
ATOM 1016 N N . GLU A 1 138 ? 1.897 4.185 -12.694 1.00 91.06 138 GLU A N 1
ATOM 1017 C CA . GLU A 1 138 ? 1.692 5.213 -13.722 1.00 91.06 138 GLU A CA 1
ATOM 1018 C C . GLU A 1 138 ? 2.318 4.855 -15.085 1.00 91.06 138 GLU A C 1
ATOM 1020 O O . GLU A 1 138 ? 1.736 5.149 -16.129 1.00 91.06 138 GLU A O 1
ATOM 1025 N N . LYS A 1 139 ? 3.516 4.250 -15.103 1.00 91.00 139 LYS A N 1
ATOM 1026 C CA . LYS A 1 139 ? 4.323 4.062 -16.329 1.00 91.00 139 LYS A CA 1
ATOM 1027 C C . LYS A 1 139 ? 4.388 2.618 -16.829 1.00 91.00 139 LYS A C 1
ATOM 1029 O O . LYS A 1 139 ? 4.626 2.415 -18.017 1.00 91.00 139 LYS A O 1
ATOM 1034 N N . LYS A 1 140 ? 4.254 1.626 -15.939 1.00 90.25 140 LYS A N 1
ATOM 1035 C CA . LYS A 1 140 ? 4.445 0.179 -16.197 1.00 90.25 140 LYS A CA 1
ATOM 1036 C C . LYS A 1 140 ? 5.750 -0.208 -16.920 1.00 90.25 140 LYS A C 1
ATOM 1038 O O . LYS A 1 140 ? 5.843 -1.288 -17.507 1.00 90.25 140 LYS A O 1
ATOM 1043 N N . ASP A 1 141 ? 6.781 0.640 -16.873 1.00 88.94 141 ASP A N 1
ATOM 1044 C CA . ASP A 1 141 ? 8.081 0.352 -17.486 1.00 88.94 141 ASP A CA 1
ATOM 1045 C C . ASP A 1 141 ? 9.067 -0.207 -16.456 1.00 88.94 141 ASP A C 1
ATOM 1047 O O . ASP A 1 141 ? 9.682 0.514 -15.668 1.00 88.94 141 ASP A O 1
ATOM 1051 N N . ILE A 1 142 ? 9.271 -1.521 -16.516 1.00 87.94 142 ILE A N 1
ATOM 1052 C CA . ILE A 1 142 ? 10.201 -2.241 -15.644 1.00 87.94 142 ILE A CA 1
ATOM 1053 C C . ILE A 1 142 ? 11.657 -1.771 -15.817 1.00 87.94 142 ILE A C 1
ATOM 1055 O O . ILE A 1 142 ? 12.471 -1.957 -14.915 1.00 87.94 142 ILE A O 1
ATOM 1059 N N . ARG A 1 143 ? 11.998 -1.126 -16.945 1.00 87.69 143 ARG A N 1
ATOM 1060 C CA . ARG A 1 143 ? 13.337 -0.570 -17.195 1.00 87.69 143 ARG A CA 1
ATOM 1061 C C . ARG A 1 143 ? 13.619 0.641 -16.312 1.00 87.69 143 ARG A C 1
ATOM 1063 O O . ARG A 1 143 ? 14.748 0.778 -15.860 1.00 87.69 143 ARG A O 1
ATOM 1070 N N . ARG A 1 144 ? 12.604 1.469 -16.023 1.00 88.00 144 ARG A N 1
ATOM 1071 C CA . ARG A 1 144 ? 12.710 2.594 -15.076 1.00 88.00 144 ARG A CA 1
ATOM 1072 C C . ARG A 1 144 ? 12.979 2.084 -13.666 1.00 88.00 144 ARG A C 1
ATOM 1074 O O . ARG A 1 144 ? 13.939 2.511 -13.035 1.00 88.00 144 ARG A O 1
ATOM 1081 N N . VAL A 1 145 ? 12.205 1.092 -13.224 1.00 88.31 145 VAL A N 1
ATOM 1082 C CA . VAL A 1 145 ? 12.390 0.457 -11.909 1.00 88.31 145 VAL A CA 1
ATOM 1083 C C . VAL A 1 145 ? 13.773 -0.201 -11.790 1.00 88.31 145 VAL A C 1
ATOM 1085 O O . VAL A 1 145 ? 14.438 -0.071 -10.764 1.00 88.31 145 VAL A O 1
ATOM 1088 N N . ALA A 1 146 ? 14.259 -0.831 -12.864 1.00 87.69 146 ALA A N 1
ATOM 1089 C CA . ALA A 1 146 ? 15.602 -1.409 -12.936 1.00 87.69 146 ALA A CA 1
ATOM 1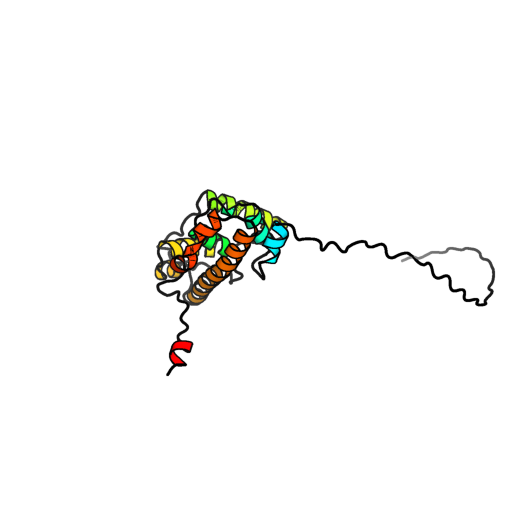090 C C . ALA A 1 146 ? 16.753 -0.376 -12.951 1.00 87.69 146 ALA A C 1
ATOM 1092 O O . ALA A 1 146 ? 17.904 -0.773 -12.800 1.00 87.69 146 ALA A O 1
ATOM 1093 N N . CYS A 1 147 ? 16.488 0.931 -13.089 1.00 88.56 147 CYS A N 1
ATOM 1094 C CA . CYS A 1 147 ? 17.505 1.970 -12.868 1.00 88.56 147 CYS A CA 1
ATOM 1095 C C . CYS A 1 147 ? 17.767 2.248 -11.378 1.00 88.56 147 CYS A C 1
ATOM 1097 O O . CYS A 1 147 ? 18.780 2.860 -11.053 1.00 88.56 147 CYS A O 1
ATOM 1099 N N . TRP A 1 148 ? 16.876 1.816 -10.478 1.00 86.56 148 TRP A N 1
ATOM 1100 C CA . TRP A 1 148 ? 16.990 2.035 -9.030 1.00 86.56 148 TRP A CA 1
ATOM 1101 C C . TRP A 1 148 ? 17.317 0.759 -8.237 1.00 86.56 148 TRP A C 1
ATOM 1103 O O . TRP A 1 148 ? 17.451 0.822 -7.014 1.00 86.56 148 TRP A O 1
ATOM 1113 N N . LEU A 1 149 ? 17.408 -0.392 -8.910 1.00 86.12 149 LEU A N 1
ATOM 1114 C CA . LEU A 1 149 ? 17.589 -1.710 -8.305 1.00 86.12 149 LEU A CA 1
ATOM 1115 C C . LEU A 1 149 ? 18.677 -2.512 -9.009 1.00 86.12 149 LEU A C 1
ATOM 1117 O O . LEU A 1 149 ? 18.681 -2.633 -10.233 1.00 86.12 149 LEU A O 1
ATOM 1121 N N . ASP A 1 150 ? 19.496 -3.203 -8.219 1.00 83.88 150 ASP A N 1
ATOM 1122 C CA . ASP A 1 150 ? 20.363 -4.255 -8.734 1.00 83.88 150 ASP A CA 1
ATOM 1123 C C . ASP A 1 150 ? 19.535 -5.318 -9.472 1.00 83.88 150 ASP A C 1
ATOM 1125 O O . ASP A 1 150 ? 18.470 -5.735 -9.009 1.00 83.88 150 ASP A O 1
ATOM 1129 N N . ALA A 1 151 ? 20.062 -5.854 -10.576 1.00 83.25 151 ALA A N 1
ATOM 1130 C CA . ALA A 1 151 ? 19.353 -6.835 -11.406 1.00 83.25 151 ALA A CA 1
ATOM 1131 C C . ALA A 1 151 ? 18.864 -8.082 -10.632 1.00 83.25 151 ALA A C 1
ATOM 1133 O O . ALA A 1 151 ? 17.852 -8.680 -10.994 1.00 83.25 151 ALA A O 1
ATOM 1134 N N . HIS A 1 152 ? 19.543 -8.458 -9.540 1.00 83.19 152 HIS A N 1
ATOM 1135 C CA . HIS A 1 152 ? 19.137 -9.570 -8.673 1.00 83.19 152 HIS A CA 1
ATOM 1136 C C . HIS A 1 152 ? 17.928 -9.246 -7.769 1.00 83.19 152 HIS A C 1
ATOM 1138 O O . HIS A 1 152 ? 17.225 -10.158 -7.335 1.00 83.19 152 HIS A O 1
ATOM 1144 N N . MET A 1 153 ? 17.655 -7.960 -7.523 1.00 86.12 153 MET A N 1
ATOM 1145 C CA . MET A 1 153 ? 16.524 -7.459 -6.735 1.00 86.12 153 MET A CA 1
ATOM 1146 C C . MET A 1 153 ? 15.281 -7.164 -7.587 1.00 86.12 153 MET A C 1
ATOM 1148 O O . MET A 1 153 ? 14.196 -6.986 -7.039 1.00 86.12 153 MET A O 1
ATOM 1152 N N . LEU A 1 154 ? 15.369 -7.189 -8.921 1.00 87.69 154 LEU A N 1
ATOM 1153 C CA . LEU A 1 154 ? 14.203 -6.958 -9.786 1.00 87.69 154 LEU A CA 1
ATOM 1154 C C . LEU A 1 154 ? 13.094 -8.008 -9.563 1.00 87.69 154 LEU A C 1
ATOM 1156 O O . LEU A 1 154 ? 11.910 -7.680 -9.542 1.00 87.69 154 LEU A O 1
ATOM 1160 N N . GLY A 1 155 ? 13.473 -9.263 -9.296 1.00 88.25 155 GLY A N 1
ATOM 1161 C CA . GLY A 1 155 ? 12.538 -10.326 -8.905 1.00 88.25 155 GLY A CA 1
ATOM 1162 C C . GLY A 1 155 ? 11.968 -10.186 -7.485 1.00 88.25 155 GLY A C 1
ATOM 1163 O O . GLY A 1 155 ? 10.988 -10.854 -7.164 1.00 88.25 155 GLY A O 1
ATOM 1164 N N . VAL A 1 156 ? 12.559 -9.334 -6.641 1.00 89.19 156 VAL A N 1
ATOM 1165 C CA . VAL A 1 156 ? 12.010 -8.935 -5.333 1.00 89.19 156 VAL A CA 1
ATOM 1166 C C . VAL A 1 156 ? 10.924 -7.884 -5.563 1.00 89.19 156 VAL A C 1
ATOM 1168 O O . VAL A 1 156 ? 9.804 -8.074 -5.111 1.00 89.19 156 VAL A O 1
ATOM 1171 N N . PHE A 1 157 ? 11.186 -6.870 -6.397 1.00 91.56 157 PHE A N 1
ATOM 1172 C CA . PHE A 1 157 ? 10.165 -5.894 -6.799 1.00 91.56 157 PHE A CA 1
ATOM 1173 C C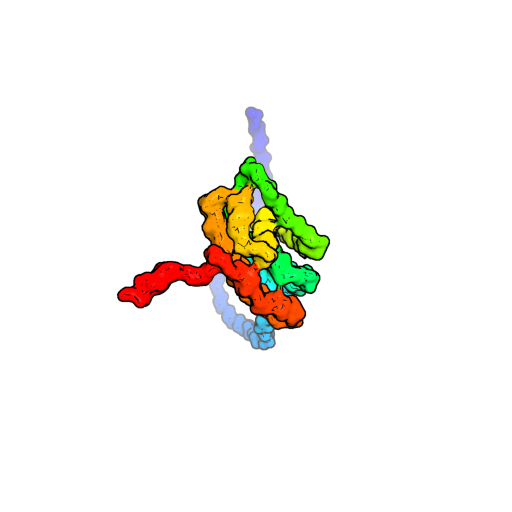 . PHE A 1 157 ? 8.932 -6.543 -7.453 1.00 91.56 157 PHE A C 1
ATOM 1175 O O . PHE A 1 157 ? 7.808 -6.254 -7.052 1.00 91.56 157 PHE A O 1
ATOM 1182 N N . VAL A 1 158 ? 9.114 -7.464 -8.409 1.00 91.62 158 VAL A N 1
ATOM 1183 C CA . VAL A 1 158 ? 7.981 -8.170 -9.047 1.00 91.62 158 VAL A CA 1
ATOM 1184 C C . VAL A 1 158 ? 7.139 -8.934 -8.013 1.00 91.62 158 VAL A C 1
ATOM 1186 O O . VAL A 1 158 ? 5.912 -8.900 -8.080 1.00 91.62 158 VAL A O 1
ATOM 1189 N N . LYS A 1 159 ? 7.771 -9.564 -7.011 1.00 92.00 159 LYS A N 1
ATOM 1190 C CA . LYS A 1 159 ? 7.050 -10.193 -5.890 1.00 92.00 159 LYS A CA 1
ATOM 1191 C C . LYS A 1 159 ? 6.320 -9.167 -5.030 1.00 92.00 159 LYS A C 1
ATOM 1193 O O . LYS A 1 159 ? 5.185 -9.434 -4.652 1.00 92.00 159 LYS A O 1
ATOM 1198 N N . SER A 1 160 ? 6.913 -8.002 -4.767 1.00 93.44 160 SER A N 1
ATOM 1199 C CA . SER A 1 160 ? 6.240 -6.914 -4.053 1.00 93.44 160 SER A CA 1
ATOM 1200 C C . SER A 1 160 ? 4.941 -6.501 -4.739 1.00 93.44 160 SER A C 1
ATOM 1202 O O . SER A 1 160 ? 3.924 -6.404 -4.062 1.00 93.44 160 SER A O 1
ATOM 1204 N N . VAL A 1 161 ? 4.934 -6.331 -6.069 1.00 94.62 161 VAL A N 1
ATOM 1205 C CA . VAL A 1 161 ? 3.708 -6.000 -6.826 1.00 94.62 161 VAL A CA 1
ATOM 1206 C C . VAL A 1 161 ? 2.628 -7.071 -6.622 1.00 94.62 161 VAL A C 1
ATOM 1208 O O . VAL A 1 161 ? 1.488 -6.739 -6.301 1.00 94.62 161 VAL A O 1
ATOM 1211 N N . LEU A 1 162 ? 2.991 -8.356 -6.715 1.00 93.12 162 LEU A N 1
ATOM 1212 C CA . LEU A 1 162 ? 2.061 -9.468 -6.472 1.00 93.12 162 LEU A CA 1
ATOM 1213 C C . LEU A 1 162 ? 1.579 -9.542 -5.009 1.00 93.12 162 LEU A C 1
ATOM 1215 O O . LEU A 1 162 ? 0.449 -9.953 -4.761 1.00 93.12 162 LEU A O 1
ATOM 1219 N N . ARG A 1 163 ? 2.385 -9.105 -4.031 1.00 93.75 163 ARG A N 1
ATOM 1220 C CA . ARG A 1 163 ? 1.941 -8.980 -2.631 1.00 93.75 163 ARG A CA 1
ATOM 1221 C C . ARG A 1 163 ? 0.988 -7.802 -2.425 1.00 93.75 163 ARG A C 1
ATOM 1223 O O . ARG A 1 163 ? 0.045 -7.956 -1.657 1.00 93.75 163 ARG A O 1
ATOM 1230 N N . VAL A 1 164 ? 1.180 -6.670 -3.112 1.00 95.75 164 VAL A N 1
ATOM 1231 C CA . VAL A 1 164 ? 0.229 -5.540 -3.065 1.00 95.75 164 VAL A CA 1
ATOM 1232 C C . VAL A 1 164 ? -1.140 -5.958 -3.612 1.00 95.75 164 VAL A C 1
ATOM 1234 O O . VAL A 1 164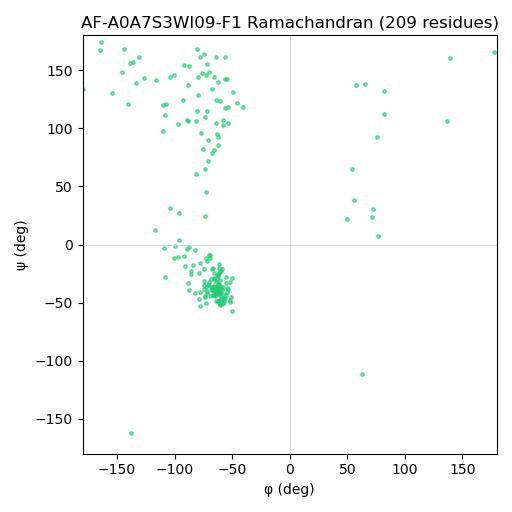 ? -2.143 -5.641 -2.984 1.00 95.75 164 VAL A O 1
ATOM 1237 N N . VAL A 1 165 ? -1.183 -6.727 -4.709 1.00 94.62 165 VAL A N 1
ATOM 1238 C CA . VAL A 1 165 ? -2.410 -7.363 -5.239 1.00 94.62 165 VAL A CA 1
ATOM 1239 C C . VAL A 1 165 ? -3.144 -8.127 -4.124 1.00 94.62 165 VAL A C 1
ATOM 1241 O O . VAL A 1 165 ? -4.270 -7.772 -3.791 1.00 94.62 165 VAL A O 1
ATOM 1244 N N . SER A 1 166 ? -2.488 -9.089 -3.462 1.00 93.25 166 SER A N 1
ATOM 1245 C CA . SER A 1 166 ? -3.117 -9.873 -2.382 1.00 93.25 166 SER A CA 1
ATOM 1246 C C . SER A 1 166 ? -3.475 -9.061 -1.129 1.00 93.25 166 SER A C 1
ATOM 1248 O O . SER A 1 166 ? -4.415 -9.405 -0.419 1.00 93.25 166 SER A O 1
ATOM 1250 N N . TYR A 1 167 ? -2.739 -7.987 -0.830 1.00 95.56 167 TYR A N 1
ATOM 1251 C CA . TYR A 1 167 ? -3.075 -7.079 0.270 1.00 95.56 167 TYR A CA 1
ATOM 1252 C C . TYR A 1 167 ? -4.317 -6.238 -0.042 1.00 95.56 167 TYR A C 1
ATOM 1254 O O . TYR A 1 167 ? -5.097 -5.952 0.864 1.00 95.56 167 TYR A O 1
ATOM 1262 N N . LEU A 1 168 ? -4.522 -5.848 -1.303 1.00 96.56 168 LEU A N 1
ATOM 1263 C CA . LEU A 1 168 ? -5.676 -5.048 -1.710 1.00 96.56 168 LEU A CA 1
ATOM 1264 C C . LEU A 1 168 ? -6.992 -5.821 -1.622 1.00 96.56 168 LEU A C 1
ATOM 1266 O O . LEU A 1 168 ? -8.003 -5.207 -1.293 1.00 96.56 168 LEU A O 1
ATOM 1270 N N . ASP A 1 169 ? -6.982 -7.143 -1.801 1.00 95.56 169 ASP A N 1
ATOM 1271 C CA . ASP A 1 169 ? -8.144 -7.988 -1.491 1.00 95.56 169 ASP A CA 1
ATOM 1272 C C . ASP A 1 169 ? -8.544 -7.868 -0.011 1.00 95.56 169 ASP A C 1
ATOM 1274 O O . ASP A 1 169 ? -9.686 -7.524 0.298 1.00 95.56 169 ASP A O 1
ATOM 1278 N N . VAL A 1 170 ? -7.588 -8.037 0.912 1.00 96.31 170 VAL A N 1
ATOM 1279 C CA . VAL A 1 170 ? -7.833 -7.915 2.363 1.00 96.31 170 VAL A CA 1
ATOM 1280 C C . VAL A 1 170 ? -8.272 -6.494 2.737 1.00 96.31 170 VAL A C 1
ATOM 1282 O O . VAL A 1 170 ? -9.224 -6.317 3.497 1.00 96.31 170 VAL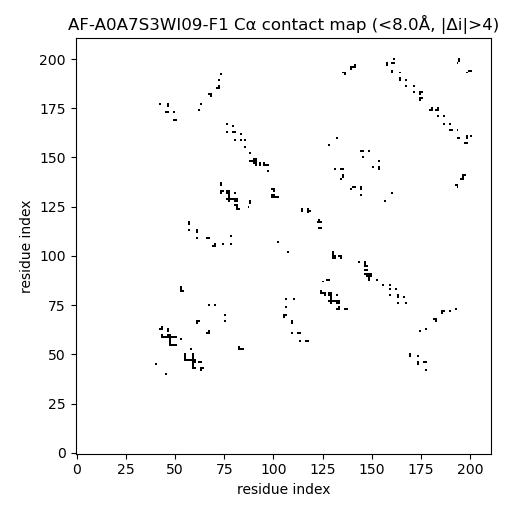 A O 1
ATOM 1285 N N . VAL A 1 171 ? -7.640 -5.459 2.168 1.00 96.81 171 VAL A N 1
ATOM 1286 C CA . VAL A 1 171 ? -8.052 -4.057 2.372 1.00 96.81 171 VAL A CA 1
ATOM 1287 C C . VAL A 1 171 ? -9.486 -3.831 1.880 1.00 96.81 171 VAL A C 1
ATOM 1289 O O . VAL A 1 171 ? -10.267 -3.184 2.577 1.00 96.81 171 VAL A O 1
ATOM 1292 N N . ARG A 1 172 ? -9.881 -4.391 0.729 1.00 96.81 172 ARG A N 1
ATOM 1293 C CA . ARG A 1 172 ? -11.259 -4.304 0.219 1.00 96.81 172 ARG A CA 1
ATOM 1294 C C . ARG A 1 172 ? -12.262 -5.014 1.133 1.00 96.81 172 ARG A C 1
ATOM 1296 O O . ARG A 1 172 ? -13.323 -4.449 1.394 1.00 96.81 172 ARG A O 1
ATOM 1303 N N . GLU A 1 173 ? -11.945 -6.197 1.657 1.00 95.94 173 GLU A N 1
ATOM 1304 C CA . GLU A 1 173 ? -12.804 -6.882 2.638 1.00 95.94 173 GLU A CA 1
ATOM 1305 C C . GLU A 1 173 ? -12.972 -6.062 3.930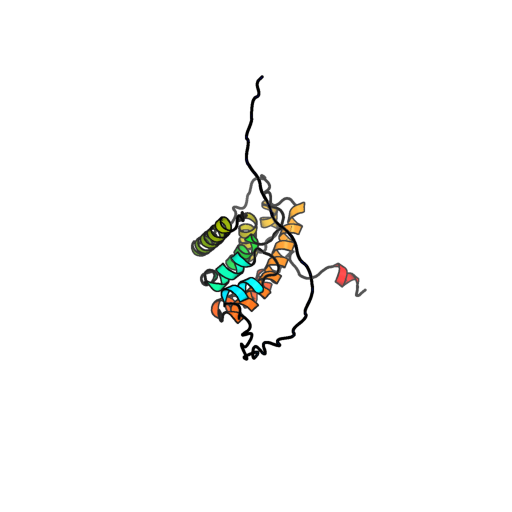 1.00 95.94 173 GLU A C 1
ATOM 1307 O O . GLU A 1 173 ? -14.091 -5.907 4.428 1.00 95.94 173 GLU A O 1
ATOM 1312 N N . VAL A 1 174 ? -11.889 -5.457 4.433 1.00 96.56 174 VAL A N 1
ATOM 1313 C CA . VAL A 1 174 ? -11.926 -4.566 5.605 1.00 96.56 174 VAL A CA 1
ATOM 1314 C C . VAL A 1 174 ? -12.790 -3.330 5.343 1.00 96.56 174 VAL A C 1
ATOM 1316 O O . VAL A 1 174 ? -13.667 -3.029 6.152 1.00 96.56 174 VAL A O 1
ATOM 1319 N N . LEU A 1 175 ? -12.606 -2.640 4.213 1.00 96.81 175 LEU A N 1
ATOM 1320 C CA . LEU A 1 175 ? -13.402 -1.458 3.852 1.00 96.81 175 LEU A CA 1
ATOM 1321 C C . LEU A 1 175 ? -14.897 -1.791 3.735 1.00 96.81 175 LEU A C 1
ATOM 1323 O O . LEU A 1 175 ? -15.737 -1.041 4.233 1.00 96.81 175 LEU A O 1
ATOM 1327 N N . LEU A 1 176 ? -15.244 -2.949 3.166 1.00 95.81 176 LEU A N 1
ATOM 1328 C CA . LEU A 1 176 ? -16.625 -3.436 3.101 1.00 95.81 176 LEU A CA 1
ATOM 1329 C C . LEU A 1 176 ? -17.217 -3.680 4.506 1.00 95.81 176 LEU A C 1
ATOM 1331 O O . LEU A 1 176 ? -18.356 -3.289 4.778 1.00 95.81 176 LEU A O 1
ATOM 1335 N N . GLY A 1 177 ? -16.426 -4.262 5.416 1.00 94.69 177 GLY A N 1
ATOM 1336 C CA . GLY A 1 177 ? -16.774 -4.488 6.827 1.00 94.69 177 GLY A CA 1
ATOM 1337 C C . GLY A 1 177 ? -16.789 -3.234 7.719 1.00 94.69 177 GLY A C 1
ATOM 1338 O O . GLY A 1 177 ? -17.286 -3.297 8.850 1.00 94.69 177 GLY A O 1
ATOM 1339 N N . LEU A 1 178 ? -16.267 -2.110 7.216 1.00 95.12 178 LEU A N 1
ATOM 1340 C CA . LEU A 1 178 ? -16.347 -0.768 7.808 1.00 95.12 178 LEU A CA 1
ATOM 1341 C C . LEU A 1 178 ? -17.427 0.117 7.155 1.00 95.12 178 LEU A C 1
ATOM 1343 O O . LEU A 1 178 ? -17.780 1.142 7.726 1.00 95.12 178 LEU A O 1
ATOM 1347 N N . HIS A 1 179 ? -17.980 -0.306 6.010 1.00 95.69 179 HIS A N 1
ATOM 1348 C CA . HIS A 1 179 ? -18.913 0.445 5.153 1.00 95.69 179 HIS A CA 1
ATOM 1349 C C . HIS A 1 179 ? -18.289 1.629 4.381 1.00 95.69 179 HIS A C 1
ATOM 1351 O O . HIS A 1 179 ? -18.996 2.520 3.913 1.00 95.69 179 HIS A O 1
ATOM 1357 N N . GLU A 1 180 ? -16.973 1.591 4.157 1.00 95.81 180 GLU A N 1
ATOM 1358 C CA . GLU A 1 180 ? -16.203 2.586 3.394 1.00 95.81 180 GLU A CA 1
ATOM 1359 C C . GLU A 1 180 ? -16.292 2.347 1.873 1.00 95.81 180 GLU A C 1
ATOM 1361 O O . GLU A 1 180 ? -15.310 2.086 1.169 1.00 95.81 180 GLU A O 1
ATOM 1366 N N . PHE A 1 181 ? -17.522 2.402 1.353 1.00 96.19 181 PHE A N 1
ATOM 1367 C CA . PHE A 1 181 ? -17.848 2.020 -0.024 1.00 96.19 181 PHE A CA 1
ATOM 1368 C C . PHE A 1 181 ? -17.166 2.888 -1.095 1.00 96.19 181 PHE A C 1
ATOM 1370 O O . PHE A 1 181 ? -16.895 2.401 -2.191 1.00 96.19 181 PHE A O 1
ATOM 1377 N N . GLU A 1 182 ? -16.879 4.163 -0.815 1.00 96.44 182 GLU A N 1
ATOM 1378 C CA . GLU A 1 182 ? -16.268 5.060 -1.806 1.00 96.44 182 GLU A CA 1
ATOM 1379 C C . GLU A 1 182 ? -14.814 4.668 -2.114 1.00 96.44 182 GLU A C 1
ATOM 1381 O O . GLU A 1 182 ? -14.422 4.596 -3.282 1.00 96.44 182 GLU A O 1
ATOM 1386 N N . LEU A 1 183 ? -14.030 4.353 -1.076 1.00 95.88 183 LEU A N 1
ATOM 1387 C CA . LEU A 1 183 ? -12.668 3.862 -1.254 1.00 95.88 183 LEU A CA 1
ATOM 1388 C C . LEU A 1 183 ? -12.671 2.430 -1.805 1.00 95.88 183 LEU A C 1
ATOM 1390 O O . LEU A 1 183 ? -11.908 2.141 -2.721 1.00 95.88 183 LEU A O 1
ATOM 1394 N N . TYR A 1 184 ? -13.578 1.562 -1.337 1.00 97.00 184 TYR A N 1
ATOM 1395 C CA . TYR A 1 184 ? -13.761 0.216 -1.898 1.00 97.00 184 TYR A CA 1
ATOM 1396 C C . TYR A 1 184 ? -13.961 0.247 -3.424 1.00 97.00 184 TYR A C 1
ATOM 1398 O O . TYR A 1 184 ? -13.282 -0.480 -4.149 1.00 97.00 184 TYR A O 1
ATOM 1406 N N . ASN A 1 185 ? -14.840 1.127 -3.918 1.00 95.75 185 ASN A N 1
ATOM 1407 C CA . ASN A 1 185 ? -15.116 1.274 -5.349 1.00 95.75 185 ASN A CA 1
ATOM 1408 C C . ASN A 1 185 ? -13.912 1.841 -6.123 1.00 95.75 185 ASN A C 1
ATOM 1410 O O . ASN A 1 185 ? -13.649 1.408 -7.242 1.00 95.75 185 ASN A O 1
ATOM 1414 N N . ARG A 1 186 ? -13.137 2.765 -5.532 1.00 95.62 186 ARG A N 1
ATOM 1415 C CA . ARG A 1 186 ? -11.884 3.275 -6.129 1.00 95.62 186 ARG A CA 1
ATOM 1416 C C . ARG A 1 186 ? -10.813 2.199 -6.316 1.00 95.62 186 ARG A C 1
ATOM 1418 O O . ARG A 1 186 ? -9.959 2.352 -7.187 1.00 95.62 186 ARG A O 1
ATOM 1425 N N . LEU A 1 187 ? -10.848 1.130 -5.521 1.00 95.44 187 LEU A N 1
ATOM 1426 C CA . LEU A 1 187 ? -9.902 0.019 -5.614 1.00 95.44 187 LEU A CA 1
ATOM 1427 C C . LEU A 1 187 ? -10.350 -1.089 -6.582 1.00 95.44 187 LEU A C 1
ATOM 1429 O O . LEU A 1 187 ? -9.585 -2.027 -6.784 1.00 95.44 187 LEU A O 1
ATOM 1433 N N . ASP A 1 188 ? -11.539 -1.024 -7.198 1.00 89.19 188 ASP A N 1
ATOM 1434 C CA . ASP A 1 188 ? -12.108 -2.188 -7.904 1.00 89.19 188 ASP A CA 1
ATOM 1435 C C . ASP A 1 188 ? -11.241 -2.712 -9.067 1.00 89.19 188 ASP A C 1
ATOM 1437 O O . ASP A 1 188 ? -11.187 -3.914 -9.316 1.00 89.19 188 ASP A O 1
ATOM 1441 N N . HIS A 1 189 ? -10.488 -1.827 -9.728 1.00 87.75 189 HIS A N 1
ATOM 1442 C CA . HIS A 1 189 ? -9.616 -2.157 -10.864 1.00 87.75 189 HIS A CA 1
ATOM 1443 C C . HIS A 1 189 ? -8.118 -2.191 -10.490 1.00 87.75 189 HIS A C 1
ATOM 1445 O O . HIS A 1 189 ? -7.246 -1.880 -11.311 1.00 87.75 189 HIS A O 1
ATOM 1451 N N . TYR A 1 190 ? -7.788 -2.566 -9.245 1.00 88.81 190 TYR A N 1
ATOM 1452 C CA . TYR A 1 190 ? -6.392 -2.648 -8.799 1.00 88.81 190 TYR A CA 1
ATOM 1453 C C . TYR A 1 190 ? -5.561 -3.648 -9.623 1.00 88.81 190 TYR A C 1
ATOM 1455 O O . TYR A 1 190 ? -4.403 -3.366 -9.930 1.00 88.81 190 TYR A O 1
ATOM 1463 N N . THR A 1 191 ? -6.145 -4.778 -10.037 1.00 88.44 191 THR A N 1
ATOM 1464 C CA . THR A 1 191 ? -5.462 -5.822 -10.821 1.00 88.44 191 THR A CA 1
ATOM 1465 C C . THR A 1 191 ? -5.000 -5.289 -12.174 1.00 88.44 191 THR A C 1
ATOM 1467 O O . THR A 1 191 ? -3.824 -5.414 -12.516 1.00 88.44 191 THR A O 1
ATOM 1470 N N . ASP A 1 192 ? -5.887 -4.603 -12.898 1.00 87.00 192 ASP A N 1
ATOM 1471 C CA . ASP A 1 192 ? -5.570 -3.971 -14.185 1.00 87.00 192 ASP A CA 1
ATOM 1472 C C . ASP A 1 192 ? -4.585 -2.804 -14.041 1.00 87.00 192 ASP A C 1
ATOM 1474 O O . ASP A 1 192 ? -3.898 -2.444 -14.998 1.00 87.00 192 ASP A O 1
ATOM 1478 N N . THR A 1 193 ? -4.463 -2.224 -12.845 1.00 87.31 193 THR A N 1
ATOM 1479 C CA . THR A 1 193 ? -3.476 -1.177 -12.541 1.00 87.31 193 THR A CA 1
ATOM 1480 C C . THR A 1 193 ? -2.099 -1.764 -12.227 1.00 87.31 193 THR A C 1
ATOM 1482 O O . THR A 1 193 ? -1.100 -1.255 -12.725 1.00 87.31 193 THR A O 1
ATOM 1485 N N . LEU A 1 194 ? -2.023 -2.853 -11.458 1.00 87.56 194 LEU A N 1
ATOM 1486 C CA . LEU A 1 194 ? -0.758 -3.425 -10.980 1.00 87.56 194 LEU A CA 1
ATOM 1487 C C . LEU A 1 194 ? -0.124 -4.441 -11.937 1.00 87.56 194 LEU A C 1
ATOM 1489 O O . LEU A 1 194 ? 1.104 -4.510 -12.011 1.00 87.56 194 LEU A O 1
ATOM 1493 N N . LEU A 1 195 ? -0.922 -5.219 -12.671 1.00 88.56 195 LEU A N 1
ATOM 1494 C CA . LEU A 1 195 ? -0.416 -6.227 -13.605 1.00 88.56 195 LEU A CA 1
ATOM 1495 C C . LEU A 1 195 ? -0.139 -5.635 -14.995 1.00 88.56 195 LEU A C 1
ATOM 1497 O O . LEU A 1 195 ? -0.742 -4.644 -15.418 1.00 88.56 195 LEU A O 1
ATOM 1501 N N . GLY A 1 196 ? 0.789 -6.251 -15.724 1.00 80.31 196 GLY A N 1
ATOM 1502 C CA . GLY A 1 196 ? 1.181 -5.869 -17.078 1.00 80.31 196 GLY A CA 1
ATOM 1503 C C . GLY A 1 196 ? 2.690 -5.947 -17.316 1.00 80.31 196 GLY A C 1
ATOM 1504 O O . GLY A 1 196 ? 3.503 -5.938 -16.390 1.00 80.31 196 GLY A O 1
ATOM 1505 N N . GLY A 1 197 ? 3.078 -6.007 -18.591 1.00 76.12 197 GLY A N 1
ATOM 1506 C CA . GLY A 1 197 ? 4.483 -6.074 -18.994 1.00 76.12 197 GLY A CA 1
ATOM 1507 C C . GLY A 1 197 ? 5.162 -7.341 -18.472 1.00 76.12 197 GLY A C 1
ATOM 1508 O O . GLY A 1 197 ? 4.857 -8.436 -18.933 1.00 76.12 197 GLY A O 1
ATOM 1509 N N . LEU A 1 198 ? 6.092 -7.186 -17.523 1.00 73.50 198 LEU A N 1
ATOM 1510 C CA . LEU A 1 198 ? 6.788 -8.309 -16.882 1.00 73.50 198 LEU A CA 1
ATOM 1511 C C . LEU A 1 198 ? 6.017 -8.890 -15.680 1.00 73.50 198 LEU A C 1
ATOM 1513 O O . LEU A 1 198 ? 6.247 -10.040 -15.313 1.00 73.50 198 LEU A O 1
ATOM 1517 N N . VAL A 1 199 ? 5.116 -8.121 -15.058 1.00 75.12 199 VAL A N 1
ATOM 1518 C CA . VAL A 1 199 ? 4.336 -8.584 -13.901 1.00 75.12 199 VAL A CA 1
ATOM 1519 C C . VAL A 1 199 ? 3.064 -9.257 -14.405 1.00 75.12 199 VAL A C 1
ATOM 1521 O O . VAL A 1 199 ? 2.131 -8.594 -14.855 1.00 75.12 199 VAL A O 1
ATOM 1524 N N . THR A 1 200 ? 3.024 -10.582 -14.329 1.00 70.81 200 THR A N 1
ATOM 1525 C CA . THR A 1 200 ? 1.858 -11.396 -14.692 1.00 70.81 200 THR A CA 1
ATOM 1526 C C . THR A 1 200 ? 1.633 -12.475 -13.636 1.00 70.81 200 THR A C 1
ATOM 1528 O O . THR A 1 200 ? 2.563 -12.863 -12.928 1.00 70.81 200 THR A O 1
ATOM 1531 N N . ASN A 1 201 ? 0.401 -12.978 -13.542 1.00 60.88 201 ASN A N 1
ATOM 1532 C CA . ASN A 1 201 ? 0.064 -14.102 -12.663 1.00 60.88 201 ASN A CA 1
ATOM 1533 C C . ASN A 1 201 ? 0.393 -15.469 -13.305 1.00 60.88 201 ASN A C 1
ATOM 1535 O O . ASN A 1 201 ? 0.250 -16.509 -12.662 1.00 60.88 201 ASN A O 1
ATOM 1539 N N . GLU A 1 202 ? 0.826 -15.489 -14.569 1.00 62.94 202 GLU A N 1
ATOM 1540 C CA . GLU A 1 202 ? 1.082 -16.713 -15.328 1.00 62.94 202 GLU A CA 1
ATOM 1541 C C . GLU A 1 202 ? 2.457 -17.301 -14.992 1.00 62.94 202 GLU A C 1
ATOM 1543 O O . GLU A 1 202 ? 3.510 -16.824 -15.416 1.00 62.94 202 GLU A O 1
ATOM 1548 N N . SER A 1 203 ? 2.455 -18.396 -14.234 1.00 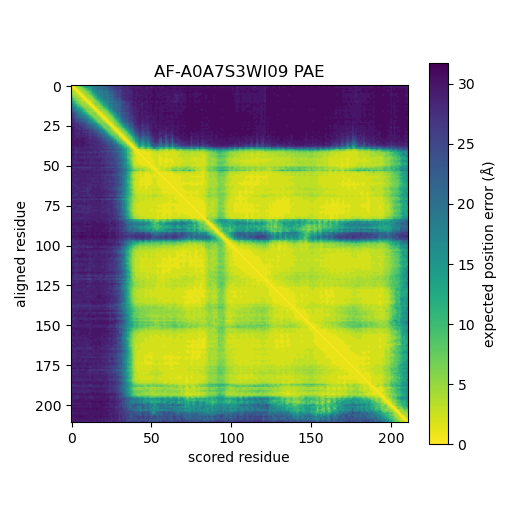60.56 203 SER A N 1
ATOM 1549 C CA . SER A 1 203 ? 3.667 -19.181 -14.002 1.00 60.56 203 SER A CA 1
ATOM 1550 C C . SER A 1 203 ? 3.937 -20.094 -15.196 1.00 60.56 203 SER A C 1
ATOM 1552 O O . SER A 1 203 ? 3.193 -21.046 -15.420 1.00 60.56 203 SER A O 1
ATOM 1554 N N . LEU A 1 204 ? 5.050 -19.869 -15.907 1.00 60.47 204 LEU A N 1
ATOM 1555 C CA . LEU A 1 204 ? 5.492 -20.690 -17.052 1.00 60.47 204 LEU A CA 1
ATOM 1556 C C . LEU A 1 204 ? 5.513 -22.205 -16.761 1.00 60.47 204 LEU A C 1
ATOM 1558 O O . LEU A 1 204 ? 5.283 -23.007 -17.659 1.00 60.47 204 LEU A O 1
ATOM 1562 N N . TYR A 1 205 ? 5.735 -22.602 -15.504 1.00 61.69 205 TYR A N 1
ATOM 1563 C CA . TYR A 1 205 ? 5.689 -24.000 -15.064 1.00 61.69 205 TYR A CA 1
ATOM 1564 C C . TYR A 1 205 ? 4.309 -24.665 -15.199 1.00 61.69 205 TYR A C 1
ATOM 1566 O O . TYR A 1 205 ? 4.254 -25.880 -15.352 1.00 61.69 205 TYR A O 1
ATOM 1574 N N . LEU A 1 206 ? 3.209 -23.902 -15.164 1.00 59.28 206 LEU A N 1
ATOM 1575 C CA . LEU A 1 206 ? 1.857 -24.429 -15.387 1.00 59.28 206 LEU A CA 1
ATOM 1576 C C . LEU A 1 206 ? 1.597 -24.646 -16.885 1.00 59.28 206 LEU A C 1
ATOM 1578 O O . LEU A 1 206 ? 1.126 -25.706 -17.274 1.00 59.28 206 LEU A O 1
ATOM 1582 N N . LEU A 1 207 ? 2.039 -23.714 -17.737 1.00 55.81 207 LEU A N 1
ATOM 1583 C CA . LEU A 1 207 ? 1.980 -23.844 -19.204 1.00 55.81 207 LEU A CA 1
ATOM 1584 C C . LEU A 1 207 ? 2.794 -25.033 -19.757 1.00 55.81 207 LEU A C 1
ATOM 1586 O O . LEU A 1 207 ? 2.588 -25.437 -20.900 1.00 55.81 207 LEU A O 1
ATOM 1590 N N . MET A 1 208 ? 3.716 -25.587 -18.962 1.00 52.44 208 MET A N 1
ATOM 1591 C CA . MET A 1 208 ? 4.480 -26.803 -19.276 1.00 52.44 208 MET A CA 1
ATOM 1592 C C . MET A 1 208 ? 3.937 -28.073 -18.594 1.00 52.44 208 MET A C 1
ATOM 1594 O O . MET A 1 208 ? 4.502 -29.143 -18.802 1.00 52.44 208 MET A O 1
ATOM 1598 N N . ALA A 1 209 ? 2.883 -27.973 -17.778 1.00 56.25 209 ALA A N 1
ATOM 1599 C CA . ALA A 1 209 ? 2.202 -29.122 -17.173 1.00 56.25 209 ALA A CA 1
ATOM 1600 C C . ALA A 1 209 ? 1.029 -29.641 -18.030 1.00 56.25 209 ALA A C 1
ATOM 1602 O O . ALA A 1 209 ? 0.618 -30.787 -17.863 1.00 56.25 209 ALA A O 1
ATOM 1603 N N . ASP A 1 210 ? 0.537 -28.818 -18.963 1.00 52.66 210 ASP A N 1
ATOM 1604 C CA . ASP A 1 210 ? -0.531 -29.138 -19.922 1.00 52.66 210 ASP A CA 1
ATOM 1605 C C . ASP A 1 210 ? 0.013 -29.607 -21.302 1.00 52.66 210 ASP A C 1
ATOM 1607 O O . ASP A 1 210 ? -0.641 -29.410 -22.331 1.00 52.66 210 ASP A O 1
ATOM 1611 N N . GLN A 1 211 ? 1.221 -30.201 -21.347 1.00 47.62 211 GLN A N 1
ATOM 1612 C CA . GLN A 1 211 ? 1.881 -30.743 -22.557 1.00 47.62 211 GLN A CA 1
ATOM 1613 C C . GLN A 1 211 ? 2.358 -32.192 -22.373 1.00 47.62 211 GLN A C 1
ATOM 1615 O O . GLN A 1 211 ? 2.147 -32.979 -23.324 1.00 47.62 211 GLN A O 1
#

InterPro domains:
  IPR012961 ATP-dependent RNA helicase Ski2/MTR4, C-terminal [PF08148] (40-186)

Secondary structure (DSSP, 8-state):
------------------------------------------HHHHHHHT-SSS-HHHHHHHHHTTGGGG--HHHHHHHHGGG----------S--SSPPPPPPHHHHHHHHHHHHHHHTTT-----HHHHHHHHHHHH--HHHHTTSS-TTTHHHHHHHHHHHHHHHHHHHHHHHHHT-HHHHHHTTTHHHHH-BTTB-S--HHHHTT--

Solvent-accessible surface area (backbone atoms only — not comparable to full-atom values): 13264 Å² total; per-residue (Å²): 133,75,87,87,86,84,87,90,83,80,91,89,86,85,87,89,88,88,87,87,82,91,80,90,76,83,77,79,73,75,82,66,87,74,70,81,69,73,82,71,65,49,74,42,52,47,33,20,69,66,46,92,58,52,60,24,70,52,52,12,42,46,58,61,70,50,58,62,70,81,57,52,55,49,53,50,51,15,55,54,38,52,41,56,90,65,79,83,79,70,61,44,91,56,86,58,89,66,79,76,64,80,77,52,74,68,55,47,54,43,47,49,58,52,46,54,56,16,62,80,65,77,48,90,74,58,65,67,60,18,33,51,37,40,49,37,49,76,65,59,48,67,69,64,54,51,54,48,35,49,80,84,46,50,66,51,52,52,49,49,54,57,49,43,56,62,48,48,55,52,52,38,54,39,26,60,78,72,65,41,55,71,57,36,61,62,45,71,60,46,63,76,47,70,46,53,87,88,41,69,91,79,56,68,72,58,75,62,70,81,113

Mean predicted aligned error: 12.76 Å

pLDDT: mean 79.16, std 22.19, range [31.0, 98.12]

Sequence (211 aa):
NGFVNPSPAPKNNGASGTSESASSCTSSASLSSASLAAESLTPRGRACAAFADGQPLIMGTIISDGWLAKLTLPEVCAWICLFLRERRLQMTAMEAVAEMPPFSPEMQEVFAATIELGEELEVEFDTTLSKMMLDWCEKKDIRRVACWLDAHMLGVFVKSVLRVVSYLDVVREVLLGLHEFELYNRLDHYTDTLLGGLVTNESLYLLMADQ